Protein AF-A0A9C7QZA4-F1 (afdb_monomer_lite)

Structure (mmCIF, N/CA/C/O backbone):
data_AF-A0A9C7QZA4-F1
#
_entry.id   AF-A0A9C7QZA4-F1
#
loop_
_atom_site.group_PDB
_atom_site.id
_atom_site.type_symbol
_atom_site.label_atom_id
_atom_site.label_alt_id
_atom_site.label_comp_id
_atom_site.label_asym_id
_atom_site.label_entity_id
_atom_site.label_seq_id
_atom_site.pdbx_PDB_ins_code
_atom_site.Cartn_x
_atom_site.Cartn_y
_atom_site.Cartn_z
_atom_site.occupancy
_atom_site.B_iso_or_equiv
_atom_site.auth_seq_id
_atom_site.auth_comp_id
_atom_site.auth_asym_id
_atom_site.auth_atom_id
_atom_site.pdbx_PDB_model_num
ATOM 1 N N . MET A 1 1 ? 37.153 15.231 20.820 1.00 33.38 1 MET A N 1
ATOM 2 C CA . MET A 1 1 ? 36.272 15.903 19.849 1.00 33.38 1 MET A CA 1
ATOM 3 C C . MET A 1 1 ? 35.365 14.845 19.248 1.00 33.38 1 MET A C 1
ATOM 5 O O . MET A 1 1 ? 35.783 14.101 18.375 1.00 33.38 1 MET A O 1
ATOM 9 N N . ASP A 1 2 ? 34.205 14.710 19.884 1.00 34.62 2 ASP A N 1
ATOM 10 C CA . ASP A 1 2 ? 32.917 14.185 19.423 1.00 34.62 2 ASP A CA 1
ATOM 11 C C . ASP A 1 2 ? 32.893 13.042 18.403 1.00 34.62 2 ASP A C 1
ATOM 13 O O . ASP A 1 2 ? 32.631 13.223 17.217 1.00 34.62 2 ASP A O 1
ATOM 17 N N . THR A 1 3 ? 32.999 11.815 18.914 1.00 33.28 3 THR A N 1
ATOM 18 C CA . THR A 1 3 ? 32.282 10.675 18.335 1.00 33.28 3 THR A CA 1
ATOM 19 C C . THR A 1 3 ? 30.821 10.761 18.761 1.00 33.28 3 THR A C 1
ATOM 21 O O . THR A 1 3 ? 30.428 10.234 19.803 1.00 33.28 3 THR A O 1
ATOM 24 N N . THR A 1 4 ? 30.001 11.444 17.964 1.00 37.44 4 THR A N 1
ATOM 25 C CA . THR A 1 4 ? 28.542 11.354 18.060 1.00 37.44 4 THR A CA 1
ATOM 26 C C . THR A 1 4 ? 28.143 9.944 17.627 1.00 37.44 4 THR A C 1
ATOM 28 O O . THR A 1 4 ? 27.914 9.669 16.451 1.00 37.44 4 THR A O 1
ATOM 31 N N . ILE A 1 5 ? 28.118 9.011 18.581 1.00 37.56 5 ILE A N 1
ATOM 32 C CA . ILE A 1 5 ? 27.426 7.734 18.425 1.00 37.56 5 ILE A CA 1
ATOM 33 C C . ILE A 1 5 ? 25.949 8.106 18.338 1.00 37.56 5 ILE A C 1
ATOM 35 O O . ILE A 1 5 ? 25.272 8.276 19.347 1.00 37.56 5 ILE A O 1
ATOM 39 N N . ALA A 1 6 ? 25.475 8.342 17.116 1.00 35.81 6 ALA A N 1
ATOM 40 C CA . ALA A 1 6 ? 24.057 8.427 16.845 1.00 35.81 6 ALA A CA 1
ATOM 41 C C . ALA A 1 6 ? 23.474 7.073 17.248 1.00 35.81 6 ALA A C 1
ATOM 43 O O . ALA A 1 6 ? 23.704 6.071 16.569 1.00 35.81 6 ALA A O 1
ATOM 44 N N . SER A 1 7 ? 22.786 7.031 18.388 1.00 40.38 7 SER A N 1
ATOM 45 C CA . SER A 1 7 ? 21.975 5.888 18.782 1.00 40.38 7 SER A CA 1
ATOM 46 C C . SER A 1 7 ? 21.150 5.477 17.562 1.00 40.38 7 SER A C 1
ATOM 48 O O . SER A 1 7 ? 20.450 6.338 17.015 1.00 40.38 7 SER A O 1
ATOM 50 N N . PRO A 1 8 ? 21.247 4.229 17.068 1.00 45.94 8 PRO A N 1
ATOM 51 C CA . PRO A 1 8 ? 20.380 3.805 15.985 1.00 45.94 8 PRO A CA 1
ATOM 52 C C . PRO A 1 8 ? 18.950 4.015 16.477 1.00 45.94 8 PRO A C 1
ATOM 54 O O . PRO A 1 8 ? 18.583 3.520 17.543 1.00 45.94 8 PRO A O 1
ATOM 57 N N . LEU A 1 9 ? 18.167 4.821 15.755 1.00 53.75 9 LEU A N 1
ATOM 58 C CA . LEU A 1 9 ? 16.743 4.951 16.036 1.00 53.75 9 LEU A CA 1
ATOM 59 C C . LEU A 1 9 ? 16.175 3.528 16.076 1.00 53.75 9 LEU A C 1
ATOM 61 O O . LEU A 1 9 ? 16.232 2.816 15.076 1.00 53.75 9 LEU A O 1
ATOM 65 N N . LEU A 1 10 ? 15.673 3.108 17.240 1.00 69.38 10 LEU A N 1
ATOM 66 C CA . LEU A 1 10 ? 15.169 1.746 17.472 1.00 69.38 10 LEU A CA 1
ATOM 67 C C . LEU A 1 10 ? 14.029 1.381 16.504 1.00 69.38 10 LEU A C 1
ATOM 69 O O . LEU A 1 10 ? 13.786 0.210 16.228 1.00 69.38 10 LEU A O 1
ATOM 73 N N . ILE A 1 11 ? 13.354 2.398 15.959 1.00 78.50 11 ILE A N 1
ATOM 74 C CA . ILE A 1 11 ? 12.339 2.293 14.916 1.00 78.50 11 ILE A CA 1
ATOM 75 C C . ILE A 1 11 ? 12.706 3.297 13.821 1.00 78.50 11 ILE A C 1
ATOM 77 O O . ILE A 1 11 ? 12.580 4.509 14.014 1.00 78.50 11 ILE A O 1
ATOM 81 N N . ASP A 1 12 ? 13.144 2.803 12.667 1.00 82.06 12 ASP A N 1
ATOM 82 C CA . ASP A 1 12 ? 13.430 3.654 11.512 1.00 82.06 12 ASP A CA 1
ATOM 83 C C . ASP A 1 12 ? 12.141 3.834 10.701 1.00 82.06 12 ASP A C 1
ATOM 85 O O . ASP A 1 12 ? 11.639 2.929 10.032 1.00 82.06 12 ASP A O 1
ATOM 89 N N . GLN A 1 13 ? 11.559 5.026 10.807 1.00 83.88 13 GLN A N 1
ATOM 90 C CA . GLN A 1 13 ? 10.308 5.352 10.130 1.00 83.88 13 GLN A CA 1
ATOM 91 C C . GLN A 1 13 ? 10.562 5.748 8.666 1.00 83.88 13 GLN A C 1
ATOM 93 O O . GLN A 1 13 ? 9.775 5.430 7.772 1.00 83.88 13 GLN A O 1
ATOM 98 N N . ASN A 1 14 ? 11.711 6.355 8.373 1.00 84.12 14 ASN A N 1
ATOM 99 C CA . ASN A 1 14 ? 11.979 7.028 7.105 1.00 84.12 14 ASN A CA 1
ATOM 100 C C . ASN A 1 14 ? 12.925 6.239 6.187 1.00 84.12 14 ASN A C 1
ATOM 102 O O . ASN A 1 14 ? 13.617 6.839 5.361 1.00 84.12 14 ASN A O 1
ATOM 106 N N . LEU A 1 15 ? 12.911 4.896 6.266 1.00 87.88 15 LEU A N 1
ATOM 107 C CA . LEU A 1 15 ? 13.719 4.043 5.385 1.00 87.88 15 LEU A CA 1
ATOM 108 C C . LEU A 1 15 ? 13.587 4.473 3.913 1.00 87.88 15 LEU A C 1
ATOM 110 O O . LEU A 1 15 ? 12.464 4.536 3.390 1.00 87.88 15 LEU A O 1
ATOM 114 N N . PRO A 1 16 ? 14.705 4.669 3.199 1.00 88.69 16 PRO A N 1
ATOM 115 C CA . PRO A 1 16 ? 14.701 4.796 1.749 1.00 88.69 16 PRO A CA 1
ATOM 116 C C . PRO A 1 16 ? 13.908 3.664 1.082 1.00 88.69 16 PRO A C 1
ATOM 118 O O . PRO A 1 16 ? 13.908 2.527 1.561 1.00 88.69 16 PRO A O 1
ATOM 121 N N . LEU A 1 17 ? 13.213 3.973 -0.018 1.00 90.62 17 LEU A N 1
ATOM 122 C CA . LEU A 1 17 ? 12.283 3.036 -0.660 1.00 90.62 17 LEU A CA 1
ATOM 123 C C . LEU A 1 17 ? 12.955 1.711 -1.050 1.00 90.62 17 LEU A C 1
ATOM 125 O O . LEU A 1 17 ? 12.392 0.643 -0.848 1.00 90.62 17 LEU A O 1
ATOM 129 N N . ASP A 1 18 ? 14.173 1.763 -1.575 1.00 90.31 18 ASP A N 1
ATOM 130 C CA . ASP A 1 18 ? 14.943 0.576 -1.940 1.00 90.31 18 ASP A CA 1
ATOM 131 C C . ASP A 1 18 ? 15.261 -0.309 -0.727 1.00 90.31 18 ASP A C 1
ATOM 133 O O . ASP A 1 18 ? 15.139 -1.530 -0.821 1.00 90.31 18 ASP A O 1
ATOM 137 N N . LYS A 1 19 ? 15.617 0.284 0.420 1.00 91.94 19 LYS A N 1
ATOM 138 C CA . LYS A 1 19 ? 15.851 -0.459 1.666 1.00 91.94 19 LYS A CA 1
ATOM 139 C C . LYS A 1 19 ? 14.558 -1.056 2.211 1.00 91.94 19 LYS A C 1
ATOM 141 O O . LYS A 1 19 ? 14.555 -2.227 2.577 1.00 91.94 19 LYS A O 1
ATOM 146 N N . LEU A 1 20 ? 13.464 -0.292 2.186 1.00 93.06 20 LEU A N 1
ATOM 147 C CA . LEU A 1 20 ? 12.148 -0.774 2.604 1.00 93.06 20 LEU A CA 1
ATOM 148 C C . LEU A 1 20 ? 11.699 -1.983 1.767 1.00 93.06 20 LEU A C 1
ATOM 150 O O . LEU A 1 20 ? 11.227 -2.979 2.304 1.00 93.06 20 LEU A O 1
ATOM 154 N N . LEU A 1 21 ? 11.863 -1.922 0.444 1.00 93.50 21 LEU A N 1
ATOM 155 C CA . LEU A 1 21 ? 11.468 -3.020 -0.441 1.00 93.50 21 LEU A CA 1
ATOM 156 C C . LEU A 1 21 ? 12.364 -4.259 -0.286 1.00 93.50 21 LEU A C 1
ATOM 158 O O . LEU A 1 21 ? 11.920 -5.363 -0.586 1.00 93.50 21 LEU A O 1
ATOM 162 N N . ARG A 1 22 ? 13.606 -4.120 0.195 1.00 93.88 22 ARG A N 1
ATOM 163 C CA . ARG A 1 22 ? 14.470 -5.276 0.497 1.00 93.88 22 ARG A CA 1
ATOM 164 C C . ARG A 1 22 ? 14.010 -6.056 1.727 1.00 93.88 22 ARG A C 1
ATOM 166 O O . ARG A 1 22 ? 14.227 -7.262 1.756 1.00 93.88 22 ARG A O 1
ATOM 173 N N . SER A 1 23 ? 13.404 -5.390 2.712 1.00 88.81 23 SER A N 1
ATOM 174 C CA . SER A 1 23 ? 12.871 -6.029 3.925 1.00 88.81 23 SER A CA 1
ATOM 175 C C . SER A 1 23 ? 11.395 -6.432 3.814 1.00 88.81 23 SER A C 1
ATOM 177 O O . SER A 1 23 ? 10.864 -7.065 4.723 1.00 88.81 23 SER A O 1
ATOM 179 N N . ALA A 1 24 ? 10.726 -6.086 2.710 1.00 88.81 24 ALA A N 1
ATOM 180 C CA . ALA A 1 24 ? 9.328 -6.422 2.468 1.00 88.81 24 ALA A CA 1
ATOM 181 C C . ALA A 1 24 ? 9.116 -7.926 2.232 1.00 88.81 24 ALA A C 1
ATOM 183 O O . ALA A 1 24 ? 9.996 -8.633 1.734 1.00 88.81 24 ALA A O 1
ATOM 184 N N . SER A 1 25 ? 7.911 -8.420 2.532 1.00 86.44 25 SER A N 1
ATOM 185 C CA . SER A 1 25 ? 7.593 -9.828 2.303 1.00 86.44 25 SER A CA 1
ATOM 186 C C . SER A 1 25 ? 7.519 -10.163 0.808 1.00 86.44 25 SER A C 1
ATOM 188 O O . SER A 1 25 ? 7.168 -9.335 -0.037 1.00 86.44 25 SER A O 1
ATOM 190 N N . ALA A 1 26 ? 7.789 -11.428 0.485 1.00 85.38 26 ALA A N 1
ATOM 191 C CA . ALA A 1 26 ? 7.617 -11.996 -0.850 1.00 85.38 26 ALA A CA 1
ATOM 192 C C . ALA A 1 26 ? 6.242 -11.686 -1.469 1.00 85.38 26 ALA A C 1
ATOM 194 O O . ALA A 1 26 ? 6.152 -11.295 -2.634 1.00 85.38 26 ALA A O 1
ATOM 195 N N . ALA A 1 27 ? 5.175 -11.836 -0.677 1.00 80.88 27 ALA A N 1
ATOM 196 C CA . ALA A 1 27 ? 3.808 -11.564 -1.108 1.00 80.88 27 ALA A CA 1
ATOM 197 C C . ALA A 1 27 ? 3.612 -10.079 -1.437 1.00 80.88 27 ALA A C 1
ATOM 199 O O . ALA A 1 27 ? 3.021 -9.747 -2.466 1.00 80.88 27 ALA A O 1
ATOM 200 N N . ASP A 1 28 ? 4.166 -9.184 -0.613 1.00 83.94 28 ASP A N 1
ATOM 201 C CA . ASP A 1 28 ? 4.028 -7.751 -0.845 1.00 83.94 28 ASP A CA 1
ATOM 202 C C . ASP A 1 28 ? 4.743 -7.291 -2.109 1.00 83.94 28 ASP A C 1
ATOM 204 O O . ASP A 1 28 ? 4.178 -6.538 -2.910 1.00 83.94 28 ASP A O 1
ATOM 208 N N . LEU A 1 29 ? 5.949 -7.811 -2.330 1.00 87.75 29 LEU A N 1
ATOM 209 C CA . LEU A 1 29 ? 6.711 -7.555 -3.543 1.00 87.75 29 LEU A CA 1
ATOM 210 C C . LEU A 1 29 ? 6.036 -8.151 -4.780 1.00 87.75 29 LEU A C 1
ATOM 212 O O . LEU A 1 29 ? 6.027 -7.509 -5.829 1.00 87.75 29 LEU A O 1
ATOM 216 N N . ALA A 1 30 ? 5.442 -9.341 -4.673 1.00 83.62 30 ALA A N 1
ATOM 217 C CA . ALA A 1 30 ? 4.715 -9.965 -5.774 1.00 83.62 30 ALA A CA 1
ATOM 218 C C . ALA A 1 30 ? 3.492 -9.137 -6.195 1.00 83.62 30 ALA A C 1
ATOM 220 O O . ALA A 1 30 ? 3.304 -8.901 -7.389 1.00 83.62 30 ALA A O 1
ATOM 221 N N . ALA A 1 31 ? 2.711 -8.642 -5.231 1.00 82.50 31 ALA A N 1
ATOM 222 C CA . ALA A 1 31 ? 1.580 -7.757 -5.499 1.00 82.50 31 ALA A CA 1
ATOM 223 C C . ALA A 1 31 ? 2.030 -6.420 -6.112 1.00 82.50 31 ALA A C 1
ATOM 225 O O . ALA A 1 31 ? 1.422 -5.933 -7.065 1.00 82.50 31 ALA A O 1
ATOM 226 N N . LEU A 1 32 ? 3.130 -5.843 -5.619 1.00 84.62 32 LEU A N 1
ATOM 227 C CA . LEU A 1 32 ? 3.715 -4.632 -6.196 1.00 84.62 32 LEU A CA 1
ATOM 228 C C . LEU A 1 32 ? 4.191 -4.857 -7.642 1.00 84.62 32 LEU A C 1
ATOM 230 O O . LEU A 1 32 ? 3.940 -4.028 -8.517 1.00 84.62 32 LEU A O 1
ATOM 234 N N . ALA A 1 33 ? 4.818 -6.003 -7.916 1.00 86.50 33 ALA A N 1
ATOM 235 C CA . ALA A 1 33 ? 5.224 -6.401 -9.259 1.00 86.50 33 ALA A CA 1
ATOM 236 C C . ALA A 1 33 ? 4.021 -6.563 -10.204 1.00 86.50 33 ALA A C 1
ATOM 238 O O . ALA A 1 33 ? 4.103 -6.174 -11.370 1.00 86.50 33 ALA A O 1
ATOM 239 N N . ASP A 1 34 ? 2.893 -7.084 -9.718 1.00 83.12 34 ASP A N 1
ATOM 240 C CA . ASP A 1 34 ? 1.659 -7.186 -10.505 1.00 83.12 34 ASP A CA 1
ATOM 241 C C . ASP A 1 34 ? 1.053 -5.824 -10.832 1.00 83.12 34 ASP A C 1
ATOM 243 O O . ASP A 1 34 ? 0.609 -5.615 -11.962 1.00 83.12 34 ASP A O 1
ATOM 247 N N . ILE A 1 35 ? 1.099 -4.873 -9.897 1.00 84.00 35 ILE A N 1
ATOM 248 C CA . ILE A 1 35 ? 0.665 -3.492 -10.145 1.00 84.00 35 ILE A CA 1
ATOM 249 C C . ILE A 1 35 ? 1.509 -2.867 -11.266 1.00 84.00 35 ILE A C 1
ATOM 251 O O . ILE A 1 35 ? 0.959 -2.329 -12.234 1.00 84.00 35 ILE A O 1
ATOM 255 N N . ILE A 1 36 ? 2.837 -2.984 -11.167 1.00 85.00 36 ILE A N 1
ATOM 256 C CA . ILE A 1 36 ? 3.788 -2.432 -12.143 1.00 85.00 36 ILE A CA 1
ATOM 257 C C . ILE A 1 36 ? 3.595 -3.076 -13.522 1.00 85.00 36 ILE A C 1
ATOM 259 O O . ILE A 1 36 ? 3.475 -2.377 -14.527 1.00 85.00 36 ILE A O 1
ATOM 263 N N . THR A 1 37 ? 3.510 -4.406 -13.576 1.00 82.75 37 THR A N 1
ATOM 264 C CA . THR A 1 37 ? 3.476 -5.171 -14.835 1.00 82.75 37 THR A CA 1
ATOM 265 C C . THR A 1 37 ? 2.077 -5.372 -15.414 1.00 82.75 37 THR A C 1
ATOM 267 O O . THR A 1 37 ? 1.956 -6.041 -16.439 1.00 82.75 37 THR A O 1
ATOM 270 N N . ASP A 1 38 ? 1.031 -4.837 -14.777 1.00 78.94 38 ASP A N 1
ATOM 271 C CA . ASP A 1 38 ? -0.370 -5.143 -15.095 1.00 78.94 38 ASP A CA 1
ATOM 272 C C . ASP A 1 38 ? -0.607 -6.662 -15.168 1.00 78.94 38 ASP A C 1
ATOM 274 O O . ASP A 1 38 ? -1.031 -7.212 -16.187 1.00 78.94 38 ASP A O 1
ATOM 278 N N . THR A 1 39 ? -0.247 -7.373 -14.095 1.00 74.88 39 THR A N 1
ATOM 279 C CA . THR A 1 39 ? -0.334 -8.845 -13.989 1.00 74.88 39 THR A CA 1
ATOM 280 C C . THR A 1 39 ? 0.418 -9.591 -15.102 1.00 74.88 39 THR A C 1
ATOM 282 O O . THR A 1 39 ? 0.025 -10.667 -15.546 1.00 74.88 39 THR A O 1
ATOM 285 N N . GLY A 1 40 ? 1.511 -9.006 -15.595 1.00 67.00 40 GLY A N 1
ATOM 286 C CA . GLY A 1 40 ? 2.316 -9.559 -16.682 1.00 67.00 40 GLY A CA 1
ATOM 287 C C . GLY A 1 40 ? 1.835 -9.225 -18.098 1.00 67.00 40 GLY A C 1
ATOM 288 O O . GLY A 1 40 ? 2.554 -9.541 -19.051 1.00 67.00 40 GLY A O 1
ATOM 289 N N . ARG A 1 41 ? 0.706 -8.523 -18.274 1.00 68.94 41 ARG A N 1
ATOM 290 C CA . ARG A 1 41 ? 0.284 -8.013 -19.597 1.00 68.94 41 ARG A CA 1
ATOM 291 C C . ARG A 1 41 ? 1.258 -6.964 -20.128 1.00 68.94 41 ARG A C 1
ATOM 293 O O . ARG A 1 41 ? 1.583 -6.956 -21.312 1.00 68.94 41 ARG A O 1
ATOM 300 N N . GLY A 1 42 ? 1.889 -6.214 -19.233 1.00 66.06 42 GLY A N 1
ATOM 301 C CA . GLY A 1 42 ? 2.782 -5.112 -19.562 1.00 66.06 42 GLY A CA 1
ATOM 302 C C . GLY A 1 42 ? 2.020 -3.803 -19.716 1.00 66.06 42 GLY A C 1
ATOM 303 O O . GLY A 1 42 ? 0.794 -3.751 -19.645 1.00 66.06 42 GLY A O 1
ATOM 304 N N . ARG A 1 43 ? 2.774 -2.722 -19.888 1.00 76.62 43 ARG A N 1
ATOM 305 C CA . ARG A 1 43 ? 2.249 -1.366 -20.048 1.00 76.62 43 ARG A CA 1
ATOM 306 C C . ARG A 1 43 ? 3.077 -0.662 -21.108 1.00 76.62 43 ARG A C 1
ATOM 308 O O . ARG A 1 43 ? 4.268 -0.926 -21.203 1.00 76.62 43 ARG A O 1
ATOM 315 N N . VAL A 1 44 ? 2.466 0.266 -21.843 1.00 72.81 44 VAL A N 1
ATOM 316 C CA . VAL A 1 44 ? 3.154 1.044 -22.892 1.00 72.81 44 VAL A CA 1
ATOM 317 C C . VAL A 1 44 ? 4.404 1.752 -22.352 1.00 72.81 44 VAL A C 1
ATOM 319 O O . VAL A 1 44 ? 5.401 1.860 -23.051 1.00 72.81 44 VAL A O 1
ATOM 322 N N . SER A 1 45 ? 4.378 2.193 -21.093 1.00 74.25 45 SER A N 1
ATOM 323 C CA . SER A 1 45 ? 5.501 2.878 -20.444 1.00 74.25 45 SER A CA 1
ATOM 324 C C . SER A 1 45 ? 6.501 1.954 -19.737 1.00 74.25 45 SER A C 1
ATOM 326 O O . SER A 1 45 ? 7.442 2.461 -19.137 1.00 74.25 45 SER A O 1
ATOM 328 N N . LEU A 1 46 ? 6.306 0.628 -19.757 1.00 82.69 46 LEU A N 1
ATOM 329 C CA . LEU A 1 46 ? 7.204 -0.335 -19.113 1.00 82.69 46 LEU A CA 1
ATOM 330 C C . LEU A 1 46 ? 8.092 -1.002 -20.165 1.00 82.69 46 LEU A C 1
ATOM 332 O O . LEU A 1 46 ? 7.590 -1.697 -21.047 1.00 82.69 46 LEU A O 1
ATOM 336 N N . ALA A 1 47 ? 9.410 -0.848 -20.037 1.00 86.25 47 ALA A N 1
ATOM 337 C CA . ALA A 1 47 ? 10.356 -1.475 -20.953 1.00 86.25 47 ALA A CA 1
ATOM 338 C C . ALA A 1 47 ? 10.278 -3.013 -20.890 1.00 86.25 47 ALA A C 1
ATOM 340 O O . ALA A 1 47 ? 10.250 -3.609 -19.807 1.00 86.25 47 ALA A O 1
ATOM 341 N N . ASP A 1 48 ? 10.325 -3.674 -22.051 1.00 86.50 48 ASP A N 1
ATOM 342 C CA . ASP A 1 48 ? 10.225 -5.137 -22.146 1.00 86.50 48 ASP A CA 1
ATOM 343 C C . ASP A 1 48 ? 11.331 -5.869 -21.375 1.00 86.50 48 ASP A C 1
ATOM 345 O O . ASP A 1 48 ? 11.086 -6.918 -20.773 1.00 86.50 48 ASP A O 1
ATOM 349 N N . ALA A 1 49 ? 12.546 -5.315 -21.352 1.00 88.31 49 ALA A N 1
ATOM 350 C CA . ALA A 1 49 ? 13.656 -5.866 -20.578 1.00 88.31 49 ALA A CA 1
ATOM 351 C C . ALA A 1 49 ? 13.358 -5.838 -19.068 1.00 88.31 49 ALA A C 1
ATOM 353 O O . ALA A 1 49 ? 13.478 -6.868 -18.399 1.00 88.31 49 ALA A O 1
ATOM 354 N N . THR A 1 50 ? 12.885 -4.702 -18.542 1.00 89.56 50 THR A N 1
ATOM 355 C CA . THR A 1 50 ? 12.501 -4.572 -17.129 1.00 89.56 50 THR A CA 1
ATOM 356 C C . THR A 1 50 ? 11.345 -5.508 -16.786 1.00 89.56 50 THR A C 1
ATOM 358 O O . THR A 1 50 ? 11.407 -6.229 -15.789 1.00 89.56 50 THR A O 1
ATOM 361 N N . LYS A 1 51 ? 10.322 -5.583 -17.648 1.00 90.69 51 LYS A N 1
ATOM 362 C CA . LYS A 1 51 ? 9.201 -6.520 -17.495 1.00 90.69 51 LYS A CA 1
ATOM 363 C C . LYS A 1 51 ? 9.692 -7.964 -17.363 1.00 90.69 51 LYS A C 1
ATOM 365 O O . LYS A 1 51 ? 9.285 -8.661 -16.433 1.00 90.69 51 LYS A O 1
ATOM 370 N N . LYS A 1 52 ? 10.577 -8.417 -18.261 1.00 90.81 52 LYS A N 1
ATOM 371 C CA . LYS A 1 52 ? 11.140 -9.779 -18.229 1.00 90.81 52 LYS A CA 1
ATOM 372 C C . LYS A 1 52 ? 11.875 -10.055 -16.916 1.00 90.81 52 LYS A C 1
ATOM 374 O O . LYS A 1 52 ? 11.625 -11.091 -16.303 1.00 90.81 52 LYS A O 1
ATOM 379 N N . ILE A 1 53 ? 12.705 -9.116 -16.457 1.00 93.81 53 ILE A N 1
ATOM 380 C CA . ILE A 1 53 ? 13.444 -9.237 -15.191 1.00 93.81 53 ILE A CA 1
ATOM 381 C C . ILE A 1 53 ? 12.477 -9.340 -14.003 1.00 93.81 53 ILE A C 1
ATOM 383 O O . ILE A 1 53 ? 12.620 -10.244 -13.178 1.00 93.81 53 ILE A O 1
ATOM 387 N N . ILE A 1 54 ? 11.465 -8.468 -13.932 1.00 92.06 54 ILE A N 1
ATOM 388 C CA . ILE A 1 54 ? 10.467 -8.482 -12.852 1.00 92.06 54 ILE A CA 1
ATOM 389 C C . ILE A 1 54 ? 9.722 -9.820 -12.827 1.00 92.06 54 ILE A C 1
ATOM 391 O O . ILE A 1 54 ? 9.619 -10.448 -11.774 1.00 92.06 54 ILE A O 1
ATOM 395 N N . LEU A 1 55 ? 9.245 -10.302 -13.978 1.00 90.81 55 LEU A N 1
ATOM 396 C CA . LEU A 1 55 ? 8.509 -11.566 -14.057 1.00 90.81 55 LEU A CA 1
ATOM 397 C C . LEU A 1 55 ? 9.385 -12.776 -13.709 1.00 90.81 55 LEU A C 1
ATOM 399 O O . LEU A 1 55 ? 8.926 -13.680 -13.009 1.00 90.81 55 LEU A O 1
ATOM 403 N N . GLN A 1 56 ? 10.646 -12.787 -14.145 1.00 93.62 56 GLN A N 1
ATOM 404 C CA . GLN A 1 56 ? 11.601 -13.836 -13.789 1.00 93.62 56 GLN A CA 1
ATOM 405 C C . GLN A 1 56 ? 11.845 -13.867 -12.275 1.00 93.62 56 GLN A C 1
ATOM 407 O O . GLN A 1 56 ? 11.727 -14.922 -11.649 1.00 93.62 56 GLN A O 1
ATOM 412 N N . LYS A 1 57 ? 12.130 -12.709 -11.669 1.00 92.75 57 LYS A N 1
ATOM 413 C CA . LYS A 1 57 ? 12.413 -12.597 -10.232 1.00 92.75 57 LYS A CA 1
ATOM 414 C C . LYS A 1 57 ? 11.184 -12.856 -9.366 1.00 92.75 57 LYS A C 1
ATOM 416 O O . LYS A 1 57 ? 11.329 -13.416 -8.282 1.00 92.75 57 LYS A O 1
ATOM 421 N N . LYS A 1 58 ? 9.982 -12.542 -9.861 1.00 90.00 58 LYS A N 1
ATOM 422 C CA . LYS A 1 58 ? 8.714 -12.927 -9.229 1.00 90.00 58 LYS A CA 1
ATOM 423 C C . LYS A 1 58 ? 8.567 -14.448 -9.150 1.00 90.00 58 LYS A C 1
ATOM 425 O O . LYS A 1 58 ? 8.265 -14.963 -8.081 1.00 90.00 58 LYS A O 1
ATOM 430 N N . ARG A 1 59 ? 8.837 -15.175 -10.245 1.00 89.50 59 ARG A N 1
ATOM 431 C CA . ARG A 1 59 ? 8.790 -16.655 -10.266 1.00 89.50 59 ARG A CA 1
ATOM 432 C C . ARG A 1 59 ? 9.823 -17.289 -9.332 1.00 89.50 59 ARG A C 1
ATOM 434 O O . ARG A 1 59 ? 9.539 -18.308 -8.721 1.00 89.50 59 ARG A O 1
ATOM 441 N N . GLN A 1 60 ? 10.997 -16.671 -9.210 1.00 91.50 60 GLN A N 1
ATOM 442 C CA . GLN A 1 60 ? 12.072 -17.101 -8.306 1.00 91.50 60 GLN A CA 1
ATOM 443 C C . GLN A 1 60 ? 11.847 -16.686 -6.844 1.00 91.50 60 GLN A C 1
ATOM 445 O O . GLN A 1 60 ? 12.680 -16.981 -5.994 1.00 91.50 60 GLN A O 1
ATOM 450 N N . ASN A 1 61 ? 10.759 -15.967 -6.552 1.00 89.06 61 ASN A N 1
ATOM 451 C CA . ASN A 1 61 ? 10.476 -15.382 -5.246 1.00 89.06 61 ASN A CA 1
ATOM 452 C C . ASN A 1 61 ? 11.625 -14.515 -4.683 1.00 89.06 61 ASN A C 1
ATOM 454 O O . ASN A 1 61 ? 11.847 -14.431 -3.479 1.00 89.06 61 ASN A O 1
ATOM 458 N N . SER A 1 62 ? 12.376 -13.865 -5.577 1.00 93.12 62 SER A N 1
ATOM 459 C CA . SER A 1 62 ? 13.605 -13.134 -5.255 1.00 93.12 62 SER A CA 1
ATOM 460 C C . SER A 1 62 ? 13.521 -11.656 -5.652 1.00 93.12 62 SER A C 1
ATOM 462 O O . SER A 1 62 ? 14.515 -11.048 -6.057 1.00 93.12 62 SER A O 1
ATOM 464 N N . LEU A 1 63 ? 12.322 -11.068 -5.596 1.00 92.31 63 LEU A N 1
ATOM 465 C CA . LEU A 1 63 ? 12.074 -9.674 -5.990 1.00 92.31 63 LEU A CA 1
ATOM 466 C C . LEU A 1 63 ? 12.843 -8.660 -5.129 1.00 92.31 63 LEU A C 1
ATOM 468 O O . LEU A 1 63 ? 13.208 -7.598 -5.625 1.00 92.31 63 LEU A O 1
ATOM 472 N N . TYR A 1 64 ? 13.178 -9.013 -3.886 1.00 92.56 64 TYR A N 1
ATOM 473 C CA . TYR A 1 64 ? 13.986 -8.183 -2.985 1.00 92.56 64 TYR A CA 1
ATOM 474 C C . TYR A 1 64 ? 15.371 -7.854 -3.573 1.00 92.56 64 TYR A C 1
ATOM 476 O O . TYR A 1 64 ? 15.936 -6.796 -3.299 1.00 92.56 64 TYR A O 1
ATOM 484 N N . THR A 1 65 ? 15.909 -8.726 -4.439 1.00 94.75 65 THR A N 1
ATOM 485 C CA . THR A 1 65 ? 17.202 -8.508 -5.114 1.00 94.75 65 THR A CA 1
ATOM 486 C C . THR A 1 65 ? 17.149 -7.355 -6.116 1.00 94.75 65 THR A C 1
ATOM 488 O O . THR A 1 65 ? 18.162 -6.699 -6.349 1.00 94.75 65 THR A O 1
ATOM 491 N N . ILE A 1 66 ? 15.961 -7.071 -6.662 1.00 93.69 66 ILE A N 1
ATOM 492 C CA . ILE A 1 66 ? 15.714 -6.019 -7.654 1.00 93.69 66 ILE A CA 1
ATOM 493 C C . ILE A 1 66 ? 14.901 -4.849 -7.082 1.00 93.69 66 ILE A C 1
ATOM 495 O O . ILE A 1 66 ? 14.303 -4.087 -7.837 1.00 93.69 66 ILE A O 1
ATOM 499 N N . ALA A 1 67 ? 14.899 -4.662 -5.759 1.00 93.94 67 ALA A N 1
ATOM 500 C CA . ALA A 1 67 ? 14.242 -3.531 -5.102 1.00 93.94 67 ALA A CA 1
ATOM 501 C C . ALA A 1 67 ? 14.572 -2.152 -5.726 1.00 93.94 67 ALA A C 1
ATOM 503 O O . ALA A 1 67 ? 13.641 -1.364 -5.914 1.00 93.94 67 ALA A O 1
ATOM 504 N N . PRO A 1 68 ? 15.825 -1.849 -6.138 1.00 91.62 68 PRO A N 1
ATOM 505 C CA . PRO A 1 68 ? 16.125 -0.601 -6.844 1.00 91.62 68 PRO A CA 1
ATOM 506 C C . PRO A 1 68 ? 15.401 -0.466 -8.190 1.00 91.62 68 PRO A C 1
ATOM 508 O O . PRO A 1 68 ? 14.984 0.633 -8.541 1.00 91.62 68 PRO A O 1
ATOM 511 N N . VAL A 1 69 ? 15.212 -1.573 -8.919 1.00 92.19 69 VAL A N 1
ATOM 512 C CA . VAL A 1 69 ? 14.477 -1.592 -10.195 1.00 92.19 69 VAL A CA 1
ATOM 513 C C . VAL A 1 69 ? 13.001 -1.299 -9.945 1.00 92.19 69 VAL A C 1
ATOM 515 O O . VAL A 1 69 ? 12.440 -0.421 -10.587 1.00 92.19 69 VAL A O 1
ATOM 518 N N . LEU A 1 70 ? 12.383 -1.965 -8.963 1.00 92.00 70 LEU A N 1
ATOM 519 C CA . LEU A 1 70 ? 10.982 -1.716 -8.600 1.00 92.00 70 LEU A CA 1
ATOM 520 C C . LEU A 1 70 ? 10.764 -0.257 -8.168 1.00 92.00 70 LEU A C 1
ATOM 522 O O . LEU A 1 70 ? 9.826 0.388 -8.627 1.00 92.00 70 LEU A O 1
ATOM 526 N N . SER A 1 71 ? 11.658 0.274 -7.331 1.00 91.56 71 SER A N 1
ATOM 527 C CA . SER A 1 71 ? 11.647 1.673 -6.887 1.00 91.56 71 SER A CA 1
ATOM 528 C C . SER A 1 71 ? 11.751 2.658 -8.060 1.00 91.56 71 SER A C 1
ATOM 530 O O . SER A 1 71 ? 10.961 3.602 -8.151 1.00 91.56 71 SER A O 1
ATOM 532 N N . ALA A 1 72 ? 12.683 2.414 -8.987 1.00 89.06 72 ALA A N 1
ATOM 533 C CA . ALA A 1 72 ? 12.876 3.248 -10.169 1.00 89.06 72 ALA A CA 1
ATOM 534 C C . ALA A 1 72 ? 11.640 3.252 -11.076 1.00 89.06 72 ALA A C 1
ATOM 536 O O . ALA A 1 72 ? 11.204 4.324 -11.488 1.00 89.06 72 ALA A O 1
ATOM 537 N N . GLU A 1 73 ? 11.038 2.086 -11.324 1.00 90.25 73 GLU A N 1
ATOM 538 C CA . GLU A 1 73 ? 9.823 1.976 -12.135 1.00 90.25 73 GLU A CA 1
ATOM 539 C C . GLU A 1 73 ? 8.654 2.740 -11.499 1.00 90.25 73 GLU A C 1
ATOM 541 O O . GLU A 1 73 ? 8.015 3.545 -12.172 1.00 90.25 73 GLU A O 1
ATOM 546 N N . ILE A 1 74 ? 8.416 2.593 -10.187 1.00 89.38 74 ILE A N 1
ATOM 547 C CA . ILE A 1 74 ? 7.366 3.348 -9.470 1.00 89.38 74 ILE A CA 1
ATOM 548 C C . ILE A 1 74 ? 7.558 4.860 -9.650 1.00 89.38 74 ILE A C 1
ATOM 550 O O . ILE A 1 74 ? 6.595 5.581 -9.926 1.00 89.38 74 ILE A O 1
ATOM 554 N N . CYS A 1 75 ? 8.799 5.338 -9.533 1.00 88.25 75 CYS A N 1
ATOM 555 C CA . CYS A 1 75 ? 9.122 6.748 -9.737 1.00 88.25 75 CYS A CA 1
ATOM 556 C C . CYS A 1 75 ? 8.948 7.179 -11.202 1.00 88.25 75 CYS A C 1
ATOM 558 O O . CYS A 1 75 ? 8.454 8.277 -11.456 1.00 88.25 75 CYS A O 1
ATOM 560 N N . ALA A 1 76 ? 9.301 6.319 -12.160 1.00 86.31 76 ALA A N 1
ATOM 561 C CA . ALA A 1 76 ? 9.157 6.578 -13.590 1.00 86.31 76 ALA A CA 1
ATOM 562 C C . ALA A 1 76 ? 7.684 6.715 -14.007 1.00 86.31 76 ALA A C 1
ATOM 564 O O . ALA A 1 76 ? 7.349 7.617 -14.777 1.00 86.31 76 ALA A O 1
ATOM 565 N N . PHE A 1 77 ? 6.776 5.913 -13.436 1.00 85.06 77 PHE A N 1
ATOM 566 C CA . PHE A 1 77 ? 5.333 6.105 -13.640 1.00 85.06 77 PHE A CA 1
ATOM 567 C C . PHE A 1 77 ? 4.837 7.451 -13.091 1.00 85.06 77 PHE A C 1
ATOM 569 O O . PHE A 1 77 ? 3.880 8.007 -13.621 1.00 85.06 77 PHE A O 1
ATOM 576 N N . GLY A 1 78 ? 5.500 8.016 -12.079 1.00 79.19 78 GLY A N 1
ATOM 577 C CA . GLY A 1 78 ? 5.263 9.378 -11.585 1.00 79.19 78 GLY A CA 1
ATOM 578 C C . GLY A 1 78 ? 5.933 10.481 -12.416 1.00 79.19 78 GLY A C 1
ATOM 579 O O . GLY A 1 78 ? 6.007 11.620 -11.956 1.00 79.19 78 GLY A O 1
ATOM 580 N N . GLY A 1 79 ? 6.438 10.155 -13.612 1.00 70.12 79 GLY A N 1
ATOM 581 C CA . GLY A 1 79 ? 7.385 10.944 -14.402 1.00 70.12 79 GLY A CA 1
ATOM 582 C C . GLY A 1 79 ? 7.075 12.434 -14.534 1.00 70.12 79 GLY A C 1
ATOM 583 O O . GLY A 1 79 ? 7.966 13.241 -14.314 1.00 70.12 79 GLY A O 1
ATOM 584 N N . ASN A 1 80 ? 5.832 12.846 -14.795 1.00 67.25 80 ASN A N 1
ATOM 585 C CA . ASN A 1 80 ? 5.508 14.279 -14.919 1.00 67.25 80 ASN A CA 1
ATOM 586 C C . ASN A 1 80 ? 5.757 15.062 -13.618 1.00 67.25 80 ASN A C 1
ATOM 588 O O . ASN A 1 80 ? 6.197 16.210 -13.644 1.00 67.25 80 ASN A O 1
ATOM 592 N N . THR A 1 81 ? 5.519 14.423 -12.477 1.00 64.69 81 THR A N 1
ATOM 593 C CA . THR A 1 81 ? 5.708 15.011 -11.149 1.00 64.69 81 THR A CA 1
ATOM 594 C C . THR A 1 81 ? 7.177 14.920 -10.725 1.00 64.69 81 THR A C 1
ATOM 596 O O . THR A 1 81 ? 7.732 15.872 -10.176 1.00 64.69 81 THR A O 1
ATOM 599 N N . VAL A 1 82 ? 7.844 13.803 -11.039 1.00 63.50 82 VAL A N 1
ATOM 600 C CA . VAL A 1 82 ? 9.244 13.546 -10.661 1.00 63.50 82 VAL A CA 1
ATOM 601 C C . VAL A 1 82 ? 10.238 14.324 -11.526 1.00 63.50 82 VAL A C 1
ATOM 603 O O . VAL A 1 82 ? 11.207 14.848 -10.984 1.00 63.50 82 VAL A O 1
ATOM 606 N N . MET A 1 83 ? 10.007 14.471 -12.836 1.00 60.34 83 MET A N 1
ATOM 607 C CA . MET A 1 83 ? 10.917 15.166 -13.765 1.00 60.34 83 MET A CA 1
ATOM 608 C C . MET A 1 83 ? 11.140 16.637 -13.390 1.00 60.34 83 MET A C 1
ATOM 610 O O . MET A 1 83 ? 12.249 17.151 -13.549 1.00 60.34 83 MET A O 1
ATOM 614 N N . ASN A 1 84 ? 10.126 17.295 -12.820 1.00 59.16 84 ASN A N 1
ATOM 615 C CA . ASN A 1 84 ? 10.241 18.668 -12.320 1.00 59.16 84 ASN A CA 1
ATOM 616 C C . ASN A 1 84 ? 11.164 18.770 -11.092 1.00 59.16 84 ASN A C 1
ATOM 618 O O . ASN A 1 84 ? 11.870 19.763 -10.937 1.00 59.16 84 ASN A O 1
ATOM 622 N N . VAL A 1 85 ? 11.207 17.735 -10.247 1.00 56.97 85 VAL A N 1
ATOM 623 C CA . VAL A 1 85 ? 12.016 17.711 -9.014 1.00 56.97 85 VAL A CA 1
ATOM 624 C C . VAL A 1 85 ? 13.409 17.123 -9.245 1.00 56.97 85 VAL A C 1
ATOM 626 O O . VAL A 1 85 ? 14.375 17.541 -8.604 1.00 56.97 85 VAL A O 1
ATOM 629 N N . PHE A 1 86 ? 13.557 16.210 -10.208 1.00 49.62 86 PHE A N 1
ATOM 630 C CA . PHE A 1 86 ? 14.837 15.588 -10.556 1.00 49.62 86 PHE A CA 1
ATOM 631 C C . PHE A 1 86 ? 15.854 16.591 -11.123 1.00 49.62 86 PHE A C 1
ATOM 633 O O . PHE A 1 86 ? 17.056 16.373 -11.004 1.00 49.62 86 PHE A O 1
ATOM 640 N N . ARG A 1 87 ? 15.387 17.730 -11.658 1.00 54.69 87 ARG A N 1
ATOM 641 C CA . ARG A 1 87 ? 16.242 18.876 -12.020 1.00 54.69 87 ARG A CA 1
ATOM 642 C C . ARG A 1 87 ? 16.845 19.600 -10.807 1.00 54.69 87 ARG A C 1
ATOM 644 O O . ARG A 1 87 ? 17.748 20.405 -10.994 1.00 54.69 87 ARG A O 1
ATOM 651 N N . GLN A 1 88 ? 16.373 19.325 -9.587 1.00 55.19 88 GLN A N 1
ATOM 652 C CA . GLN A 1 88 ? 16.812 20.002 -8.363 1.00 55.19 88 GLN A CA 1
ATOM 653 C C . GLN A 1 88 ? 17.401 19.052 -7.298 1.00 55.19 88 GLN A C 1
ATOM 655 O O . GLN A 1 88 ? 18.404 19.432 -6.699 1.00 55.19 88 GLN A O 1
ATOM 660 N N . LYS A 1 89 ? 16.865 17.833 -7.054 1.00 52.94 89 LYS A N 1
ATOM 661 C CA . LYS A 1 89 ? 17.424 16.840 -6.085 1.00 52.94 89 LYS A CA 1
ATOM 662 C C . LYS A 1 89 ? 17.017 15.375 -6.389 1.00 52.94 89 LYS A C 1
ATOM 664 O O . LYS A 1 89 ? 15.836 15.076 -6.526 1.00 52.94 89 LYS A O 1
ATOM 669 N N . LYS A 1 90 ? 17.977 14.429 -6.381 1.00 48.34 90 LYS A N 1
ATOM 670 C CA . LYS A 1 90 ? 17.791 12.979 -6.682 1.00 48.34 90 LYS A CA 1
ATOM 671 C C . LYS A 1 90 ? 17.180 12.140 -5.536 1.00 48.34 90 LYS A C 1
ATOM 673 O O . LYS A 1 90 ? 16.544 11.126 -5.798 1.00 48.34 90 LYS A O 1
ATOM 678 N N . SER A 1 91 ? 17.336 12.565 -4.277 1.00 53.50 91 SER A N 1
ATOM 679 C CA . SER A 1 91 ? 16.946 11.793 -3.070 1.00 53.50 91 SER A CA 1
ATOM 680 C C . SER A 1 91 ? 15.445 11.852 -2.710 1.00 53.50 91 SER A C 1
ATOM 682 O O . SER A 1 91 ? 14.996 11.193 -1.780 1.00 53.50 91 SER A O 1
ATOM 684 N N . LEU A 1 92 ? 14.643 12.643 -3.436 1.00 62.28 92 LEU A N 1
ATOM 685 C CA . LEU A 1 92 ? 13.236 12.936 -3.104 1.00 62.28 92 LEU A CA 1
ATOM 686 C C . LEU A 1 92 ? 12.230 12.344 -4.108 1.00 62.28 92 LEU A C 1
ATOM 688 O O . LEU A 1 92 ? 11.051 12.676 -4.072 1.00 62.28 92 LEU A O 1
ATOM 692 N N . ALA A 1 93 ? 12.670 11.478 -5.027 1.00 81.00 93 ALA A N 1
ATOM 693 C CA . ALA A 1 93 ? 11.828 11.043 -6.144 1.00 81.00 93 ALA A CA 1
ATOM 694 C C . ALA A 1 93 ? 10.523 10.372 -5.681 1.00 81.00 93 ALA A C 1
ATOM 696 O O . ALA A 1 93 ? 9.447 10.734 -6.149 1.00 81.00 93 ALA A O 1
ATOM 697 N N . TYR A 1 94 ? 10.595 9.451 -4.716 1.00 89.81 94 TYR A N 1
ATOM 698 C CA . TYR A 1 94 ? 9.401 8.758 -4.237 1.00 89.81 94 TYR A CA 1
ATOM 699 C C . TYR A 1 94 ? 8.481 9.648 -3.389 1.00 89.81 94 TYR A C 1
ATOM 701 O O . TYR A 1 94 ? 7.266 9.584 -3.556 1.00 89.81 94 TYR A O 1
ATOM 709 N N . SER A 1 95 ? 9.021 10.518 -2.527 1.00 89.25 95 SER A N 1
ATOM 710 C CA . SER A 1 95 ? 8.187 11.412 -1.710 1.00 89.25 95 SER A CA 1
ATOM 711 C C . SER A 1 95 ? 7.377 12.387 -2.562 1.00 89.25 95 SER A C 1
ATOM 713 O O . SER A 1 95 ? 6.240 12.703 -2.223 1.00 89.25 95 SER A O 1
ATOM 715 N N . VAL A 1 96 ? 7.912 12.788 -3.716 1.00 88.31 96 VAL A N 1
ATOM 716 C CA . VAL A 1 96 ? 7.195 13.583 -4.719 1.00 88.31 96 VAL A CA 1
ATOM 717 C C . VAL A 1 96 ? 6.035 12.803 -5.337 1.00 88.31 96 VAL A C 1
ATOM 719 O O . VAL A 1 96 ? 4.934 13.346 -5.440 1.00 88.31 96 VAL A O 1
ATOM 722 N N . VAL A 1 97 ? 6.248 11.532 -5.704 1.00 90.50 97 VAL A N 1
ATOM 723 C CA . VAL A 1 97 ? 5.164 10.663 -6.197 1.00 90.50 97 VAL A CA 1
ATOM 724 C C . VAL A 1 97 ? 4.095 10.490 -5.123 1.00 90.50 97 VAL A C 1
ATOM 726 O O . VAL A 1 97 ? 2.919 10.704 -5.403 1.00 90.50 97 VAL A O 1
ATOM 729 N N . ALA A 1 98 ? 4.488 10.166 -3.890 1.00 91.44 98 ALA A N 1
ATOM 730 C CA . ALA A 1 98 ? 3.557 9.990 -2.780 1.00 91.44 98 ALA A CA 1
ATOM 731 C C . ALA A 1 98 ? 2.746 11.267 -2.503 1.00 91.44 98 ALA A C 1
ATOM 733 O O . ALA A 1 98 ? 1.529 11.197 -2.352 1.00 91.44 98 ALA A O 1
ATOM 734 N N . LEU A 1 99 ? 3.381 12.443 -2.516 1.00 90.25 99 LEU A N 1
ATOM 735 C CA . LEU A 1 99 ? 2.696 13.721 -2.323 1.00 90.25 99 LEU A CA 1
ATOM 736 C C . LEU A 1 99 ? 1.685 14.019 -3.441 1.00 90.25 99 LEU A C 1
ATOM 738 O O . LEU A 1 99 ? 0.599 14.528 -3.163 1.00 90.25 99 LEU A O 1
ATOM 742 N N . ASP A 1 100 ? 2.018 13.714 -4.696 1.00 87.19 100 ASP A N 1
ATOM 743 C CA . ASP A 1 100 ? 1.086 13.868 -5.821 1.00 87.19 100 ASP A CA 1
ATOM 744 C C . ASP A 1 100 ? -0.115 12.927 -5.684 1.00 87.19 100 ASP A C 1
ATOM 746 O O . ASP A 1 100 ? -1.262 13.357 -5.810 1.00 87.19 100 ASP A O 1
ATOM 750 N N . VAL A 1 101 ? 0.130 11.667 -5.313 1.00 88.00 101 VAL A N 1
ATOM 751 C CA . VAL A 1 101 ? -0.937 10.707 -5.001 1.00 88.00 101 VAL A CA 1
ATOM 752 C C . VAL A 1 101 ? -1.817 11.210 -3.853 1.00 88.00 101 VAL A C 1
ATOM 754 O O . VAL A 1 101 ? -3.041 11.189 -3.974 1.00 88.00 101 VAL A O 1
ATOM 757 N N . ALA A 1 102 ? -1.228 11.730 -2.775 1.00 89.06 102 ALA A N 1
ATOM 758 C CA . ALA A 1 102 ? -1.973 12.281 -1.647 1.00 89.06 102 ALA A CA 1
ATOM 759 C C . ALA A 1 102 ? -2.877 13.453 -2.063 1.00 89.06 102 ALA A C 1
ATOM 761 O O . ALA A 1 102 ? -4.068 13.463 -1.741 1.00 89.06 102 ALA A O 1
ATOM 762 N N . LYS A 1 103 ? -2.344 14.406 -2.841 1.00 87.62 103 LYS A N 1
ATOM 763 C CA . LYS A 1 103 ? -3.114 15.542 -3.375 1.00 87.62 103 LYS A CA 1
ATOM 764 C C . LYS A 1 103 ? -4.260 15.079 -4.268 1.00 87.62 103 LYS A C 1
ATOM 766 O O . LYS A 1 103 ? -5.374 15.577 -4.131 1.00 87.62 103 LYS A O 1
ATOM 771 N N . ARG A 1 104 ? -4.010 14.102 -5.144 1.00 82.69 104 ARG A N 1
ATOM 772 C CA . ARG A 1 104 ? -5.029 13.525 -6.035 1.00 82.69 104 ARG A CA 1
ATOM 773 C C . ARG A 1 104 ? -6.156 12.839 -5.274 1.00 82.69 104 ARG A C 1
ATOM 775 O O . ARG A 1 104 ? -7.313 12.988 -5.650 1.00 82.69 104 ARG A O 1
ATOM 782 N N . LEU A 1 105 ? -5.827 12.143 -4.191 1.00 81.06 105 LEU A N 1
ATOM 783 C CA . LEU A 1 105 ? -6.814 11.527 -3.305 1.00 81.06 105 LEU A CA 1
ATOM 784 C C . LEU A 1 105 ? -7.550 12.553 -2.429 1.00 81.06 105 LEU A C 1
ATOM 786 O O . LEU A 1 105 ? -8.514 12.192 -1.757 1.00 81.06 105 LEU A O 1
ATOM 790 N N . GLY A 1 106 ? -7.123 13.821 -2.411 1.00 85.00 106 GLY A N 1
ATOM 791 C CA . GLY A 1 106 ? -7.666 14.848 -1.523 1.00 85.00 106 GLY A CA 1
ATOM 792 C C . GLY A 1 106 ? -7.320 14.598 -0.052 1.00 85.00 106 GLY A C 1
ATOM 793 O O . GLY A 1 106 ? -8.143 14.874 0.829 1.00 85.00 106 GLY A O 1
ATOM 794 N N . ALA A 1 107 ? -6.152 14.006 0.212 1.00 86.88 107 ALA A N 1
ATOM 795 C CA . ALA A 1 107 ? -5.594 13.856 1.550 1.00 86.88 107 ALA A CA 1
ATOM 796 C C . ALA A 1 107 ? -4.980 15.187 2.020 1.00 86.88 107 ALA A C 1
ATOM 798 O O . ALA A 1 107 ? -4.397 15.936 1.230 1.00 86.88 107 ALA A O 1
ATOM 799 N N . LYS A 1 108 ? -5.126 15.498 3.311 1.00 87.31 108 LYS A N 1
ATOM 800 C CA . LYS A 1 108 ? -4.642 16.750 3.904 1.00 87.31 108 LYS A CA 1
ATOM 801 C C . LYS A 1 108 ? -3.214 16.537 4.394 1.00 87.31 108 LYS A C 1
ATOM 803 O O . LYS A 1 108 ? -3.007 15.994 5.467 1.00 87.31 108 LYS A O 1
ATOM 808 N N . VAL A 1 109 ? -2.238 16.955 3.595 1.00 87.81 109 VAL A N 1
ATOM 809 C CA . VAL A 1 109 ? -0.813 16.745 3.884 1.00 87.81 109 VAL A CA 1
ATOM 810 C C . VAL A 1 109 ? -0.110 18.082 4.105 1.00 87.81 109 VAL A C 1
ATOM 812 O O . VAL A 1 109 ? -0.288 19.021 3.323 1.00 87.81 109 VAL A O 1
ATOM 815 N N . GLY A 1 110 ? 0.700 18.170 5.163 1.00 81.38 110 GLY A N 1
ATOM 816 C CA . GLY A 1 110 ? 1.528 19.340 5.454 1.00 81.38 110 GLY A CA 1
ATOM 817 C C . GLY A 1 110 ? 2.608 19.580 4.390 1.00 81.38 110 GLY A C 1
ATOM 818 O O . GLY A 1 110 ? 3.132 18.650 3.785 1.00 81.38 110 GLY A O 1
ATOM 819 N N . LYS A 1 111 ? 2.987 20.845 4.162 1.00 71.00 111 LYS A N 1
ATOM 820 C CA . LYS A 1 111 ? 3.994 21.210 3.139 1.00 71.00 111 LYS A CA 1
ATOM 821 C C . LYS A 1 111 ? 5.396 20.645 3.418 1.00 71.00 111 LYS A C 1
ATOM 823 O O . LYS A 1 111 ? 6.166 20.487 2.477 1.00 71.00 111 LYS A O 1
ATOM 828 N N . ALA A 1 112 ? 5.709 20.365 4.682 1.00 79.06 112 ALA A N 1
ATOM 829 C CA . ALA A 1 112 ? 6.982 19.811 5.143 1.00 79.06 112 ALA A CA 1
ATOM 830 C C . ALA A 1 112 ? 6.818 18.414 5.778 1.00 79.06 112 ALA A C 1
ATOM 832 O O . ALA A 1 112 ? 7.658 18.008 6.573 1.00 79.06 112 ALA A O 1
ATOM 833 N N . ALA A 1 113 ? 5.726 17.710 5.455 1.00 84.31 113 ALA A N 1
ATOM 834 C CA . ALA A 1 113 ? 5.436 16.390 6.006 1.00 84.31 113 ALA A CA 1
ATOM 835 C C . ALA A 1 113 ? 6.499 15.359 5.596 1.00 84.31 113 ALA A C 1
ATOM 837 O O . ALA A 1 113 ? 6.940 15.320 4.440 1.00 84.31 113 ALA A O 1
ATOM 838 N N . GLU A 1 114 ? 6.883 14.498 6.536 1.00 89.88 114 GLU A N 1
ATOM 839 C CA . GLU A 1 114 ? 7.771 13.369 6.261 1.00 89.88 114 GLU A CA 1
ATOM 840 C C . GLU A 1 114 ? 7.048 12.272 5.473 1.00 89.88 114 GLU A C 1
ATOM 842 O O . GLU A 1 114 ? 5.820 12.175 5.488 1.00 89.88 114 GLU A O 1
ATOM 847 N N . ILE A 1 115 ? 7.799 11.392 4.801 1.00 91.12 115 ILE A N 1
ATOM 848 C CA . ILE A 1 115 ? 7.206 10.363 3.933 1.00 91.12 115 ILE A CA 1
ATOM 849 C C . ILE A 1 115 ? 6.190 9.480 4.667 1.00 91.12 115 ILE A C 1
ATOM 851 O O . ILE A 1 115 ? 5.135 9.180 4.113 1.00 91.12 115 ILE A O 1
ATOM 855 N N . VAL A 1 116 ? 6.455 9.118 5.925 1.00 90.88 116 VAL A N 1
ATOM 856 C CA . VAL A 1 116 ? 5.531 8.302 6.730 1.00 90.88 116 VAL A CA 1
ATOM 857 C C . VAL A 1 116 ? 4.219 9.035 6.986 1.00 90.88 116 VAL A C 1
ATOM 859 O O . VAL A 1 116 ? 3.158 8.419 6.955 1.00 90.88 116 VAL A O 1
ATOM 862 N N . GLU A 1 117 ? 4.270 10.342 7.235 1.00 90.81 117 GLU A N 1
ATOM 863 C CA . GLU A 1 117 ? 3.082 11.163 7.470 1.00 90.81 117 GLU A CA 1
ATOM 864 C C . GLU A 1 117 ? 2.237 11.278 6.195 1.00 90.81 117 GLU A C 1
ATOM 866 O O . GLU A 1 117 ? 1.026 11.058 6.237 1.00 90.81 117 GLU A O 1
ATOM 871 N N . ILE A 1 118 ? 2.884 11.500 5.043 1.00 92.19 118 ILE A N 1
ATOM 872 C CA . ILE A 1 118 ? 2.223 11.484 3.728 1.00 92.19 118 ILE A CA 1
ATOM 873 C C . ILE A 1 118 ? 1.511 10.141 3.514 1.00 92.19 118 ILE A C 1
ATOM 875 O O . ILE A 1 118 ? 0.334 10.099 3.153 1.00 92.19 118 ILE A O 1
ATOM 879 N N . GLU A 1 119 ? 2.214 9.034 3.751 1.00 91.50 119 GLU A N 1
ATOM 880 C CA . GLU A 1 119 ? 1.688 7.683 3.559 1.00 91.50 119 GLU A CA 1
ATOM 881 C C . GLU A 1 119 ? 0.532 7.355 4.514 1.00 91.50 119 GLU A C 1
ATOM 883 O O . GLU A 1 119 ? -0.453 6.747 4.089 1.00 91.50 119 GLU A O 1
ATOM 888 N N . ARG A 1 120 ? 0.582 7.810 5.772 1.00 89.00 120 ARG A N 1
ATOM 889 C CA . ARG A 1 120 ? -0.548 7.675 6.706 1.00 89.00 120 ARG A CA 1
ATOM 890 C C . ARG A 1 120 ? -1.782 8.420 6.239 1.00 89.00 120 ARG A C 1
ATOM 892 O O . ARG A 1 120 ? -2.871 7.858 6.305 1.00 89.00 120 ARG A O 1
ATOM 899 N N . GLU A 1 121 ? -1.628 9.655 5.777 1.00 89.62 121 GLU A N 1
ATOM 900 C CA . GLU A 1 121 ? -2.761 10.451 5.305 1.00 89.62 121 GLU A CA 1
ATOM 901 C C . GLU A 1 121 ? -3.378 9.850 4.035 1.00 89.62 121 GLU A C 1
ATOM 903 O O . GLU A 1 121 ? -4.602 9.848 3.887 1.00 89.62 121 GLU A O 1
ATOM 908 N N . ILE A 1 122 ? -2.567 9.237 3.163 1.00 87.94 122 ILE A N 1
ATOM 909 C CA . ILE A 1 122 ? -3.061 8.427 2.037 1.00 87.94 122 ILE A CA 1
ATOM 910 C C . ILE A 1 122 ? -3.907 7.254 2.547 1.00 87.94 122 ILE A C 1
ATOM 912 O O . ILE A 1 122 ? -5.050 7.093 2.113 1.00 87.94 122 ILE A O 1
ATOM 916 N N . ILE A 1 123 ? -3.378 6.458 3.485 1.00 84.75 123 ILE A N 1
ATOM 917 C CA . ILE A 1 123 ? -4.097 5.308 4.051 1.00 84.75 123 ILE A CA 1
ATOM 918 C C . ILE A 1 123 ? -5.397 5.745 4.734 1.00 84.75 123 ILE A C 1
ATOM 920 O O . ILE A 1 123 ? -6.451 5.160 4.475 1.00 84.75 123 ILE A O 1
ATOM 924 N N . LYS A 1 124 ? -5.350 6.802 5.550 1.00 85.06 124 LYS A N 1
ATOM 925 C CA . LYS A 1 124 ? -6.523 7.380 6.211 1.00 85.06 124 LYS A CA 1
ATOM 926 C C . LYS A 1 124 ? -7.565 7.805 5.189 1.00 85.06 124 LYS A C 1
ATOM 928 O O . LYS A 1 124 ? -8.725 7.436 5.325 1.00 85.06 124 LYS A O 1
ATOM 933 N N . LYS A 1 125 ? -7.161 8.519 4.136 1.00 85.19 125 LYS A N 1
ATOM 934 C CA . LYS A 1 125 ? -8.089 8.992 3.106 1.00 85.19 125 LYS A CA 1
ATOM 935 C C . LYS A 1 125 ? -8.765 7.846 2.359 1.00 85.19 125 LYS A C 1
ATOM 937 O O . LYS A 1 125 ? -9.962 7.922 2.087 1.00 85.19 125 LYS A O 1
ATOM 942 N N . ILE A 1 126 ? -8.023 6.787 2.051 1.00 78.06 126 ILE A N 1
ATOM 943 C CA . ILE A 1 126 ? -8.566 5.592 1.395 1.00 78.06 126 ILE A CA 1
ATOM 944 C C . ILE A 1 126 ? -9.540 4.871 2.310 1.00 78.06 126 ILE A C 1
ATOM 946 O O . ILE A 1 126 ? -10.619 4.495 1.855 1.00 78.06 126 ILE A O 1
ATOM 950 N N . LEU A 1 127 ? -9.198 4.722 3.589 1.00 78.25 127 LEU A N 1
ATOM 951 C CA . LEU A 1 127 ? -10.097 4.140 4.574 1.00 78.25 127 LEU A CA 1
ATOM 952 C C . LEU A 1 127 ? -11.382 4.970 4.695 1.00 78.25 127 LEU A C 1
ATOM 954 O O . LEU A 1 127 ? -12.468 4.415 4.575 1.00 78.25 127 LEU A O 1
ATOM 958 N N . THR A 1 128 ? -11.280 6.296 4.822 1.00 80.62 128 THR A N 1
ATOM 959 C CA . THR A 1 128 ? -12.438 7.205 4.835 1.00 80.62 128 THR A CA 1
ATOM 960 C C . THR A 1 128 ? -13.302 7.040 3.589 1.00 80.62 128 THR A C 1
ATOM 962 O O . THR A 1 128 ? -14.518 6.912 3.695 1.00 80.62 128 THR A O 1
ATOM 965 N N . ASN A 1 129 ? -12.694 7.050 2.399 1.00 76.81 129 ASN A N 1
ATOM 966 C CA . ASN A 1 129 ? -13.429 6.898 1.144 1.00 76.81 129 ASN A CA 1
ATOM 967 C C . ASN A 1 129 ? -14.083 5.523 1.033 1.00 76.81 129 ASN A C 1
ATOM 969 O O . ASN A 1 129 ? -15.175 5.417 0.484 1.00 76.81 129 ASN A O 1
ATOM 973 N N . SER A 1 130 ? -13.442 4.499 1.590 1.00 72.56 130 SER A N 1
ATOM 974 C CA . SER A 1 130 ? -14.001 3.160 1.640 1.00 72.56 130 SER A CA 1
ATOM 975 C C . SER A 1 130 ? -15.261 3.152 2.511 1.00 72.56 130 SER A C 1
ATOM 977 O O . SER A 1 130 ? -16.352 2.822 2.056 1.00 72.56 130 SER A O 1
ATOM 979 N N . LEU A 1 131 ? -15.156 3.650 3.740 1.00 75.81 131 LEU A N 1
ATOM 980 C CA . LEU A 1 131 ? -16.268 3.692 4.689 1.00 75.81 131 LEU A CA 1
ATOM 981 C C . LEU A 1 131 ? -17.498 4.487 4.211 1.00 75.81 131 LEU A C 1
ATOM 983 O O . LEU A 1 131 ? -18.569 4.316 4.775 1.00 75.81 131 LEU A O 1
ATOM 987 N N . LYS A 1 132 ? -17.395 5.331 3.176 1.00 76.38 132 LYS A N 1
ATOM 988 C CA . LYS A 1 132 ? -18.564 6.019 2.592 1.00 76.38 132 LYS A CA 1
ATOM 989 C C . LYS A 1 132 ? -19.556 5.078 1.916 1.00 76.38 132 LYS A C 1
ATOM 991 O O . LYS A 1 132 ? -20.743 5.374 1.909 1.00 76.38 132 LYS A O 1
ATOM 996 N N . ASN A 1 133 ? -19.065 3.987 1.335 1.00 69.19 133 ASN A N 1
ATOM 997 C CA . ASN A 1 133 ? -19.871 3.075 0.522 1.00 69.19 133 ASN A CA 1
ATOM 998 C C . ASN A 1 133 ? -20.093 1.724 1.206 1.00 69.19 133 ASN A C 1
ATOM 1000 O O . ASN A 1 133 ? -20.626 0.806 0.584 1.00 69.19 133 ASN A O 1
ATOM 1004 N N . ILE A 1 134 ? -19.642 1.581 2.453 1.00 71.06 134 ILE A N 1
ATOM 1005 C CA . ILE A 1 134 ? -19.793 0.331 3.179 1.00 71.06 134 ILE A CA 1
ATOM 1006 C C . ILE A 1 134 ? -21.224 0.166 3.676 1.00 71.06 134 ILE A C 1
ATOM 1008 O O . ILE A 1 134 ? -21.835 1.105 4.187 1.00 71.06 134 ILE A O 1
ATOM 1012 N N . LYS A 1 135 ? -21.746 -1.050 3.549 1.00 70.56 135 LYS A N 1
ATOM 1013 C CA . LYS A 1 135 ? -23.033 -1.417 4.133 1.00 70.56 135 LYS A CA 1
ATOM 1014 C C . LYS A 1 135 ? -22.860 -1.842 5.594 1.00 70.56 135 LYS A C 1
ATOM 1016 O O . LYS A 1 135 ? -21.809 -2.331 5.996 1.00 70.56 135 LYS A O 1
ATOM 1021 N N . GLU A 1 136 ? -23.893 -1.674 6.411 1.00 70.56 136 GLU A N 1
ATOM 1022 C CA . GLU A 1 136 ? -23.822 -1.942 7.861 1.00 70.56 136 GLU A CA 1
ATOM 1023 C C . GLU A 1 136 ? -23.586 -3.419 8.223 1.00 70.56 136 GLU A C 1
ATOM 1025 O O . GLU A 1 136 ? -23.017 -3.736 9.275 1.00 70.56 136 GLU A O 1
ATOM 1030 N N . ASP A 1 137 ? -24.025 -4.337 7.362 1.00 70.44 137 ASP A N 1
ATOM 1031 C CA . ASP A 1 137 ? -23.760 -5.774 7.447 1.00 70.44 137 ASP A CA 1
ATOM 1032 C C . ASP A 1 137 ? -22.282 -6.095 7.166 1.00 70.44 137 ASP A C 1
ATOM 1034 O O . ASP A 1 137 ? -21.701 -6.955 7.829 1.00 70.44 137 ASP A O 1
ATOM 1038 N N . GLU A 1 138 ? -21.639 -5.335 6.278 1.00 69.31 138 GLU A N 1
ATOM 1039 C CA . GLU A 1 138 ? -20.219 -5.473 5.935 1.00 69.31 138 GLU A CA 1
ATOM 1040 C C . GLU A 1 138 ? -19.274 -4.913 7.018 1.00 69.31 138 GLU A C 1
ATOM 1042 O O . GLU A 1 138 ? -18.134 -5.373 7.137 1.00 69.31 138 GLU A O 1
ATOM 1047 N N . VAL A 1 139 ? -19.733 -3.973 7.858 1.00 72.00 139 VAL A N 1
ATOM 1048 C CA . VAL A 1 139 ? -18.933 -3.398 8.962 1.00 72.00 139 VAL A CA 1
ATOM 1049 C C . VAL A 1 139 ? -18.554 -4.452 10.003 1.00 72.00 139 VAL A C 1
ATOM 1051 O O . VAL A 1 139 ? -17.430 -4.440 10.494 1.00 72.00 139 VAL A O 1
ATOM 1054 N N . GLY A 1 140 ? -19.449 -5.386 10.335 1.00 68.69 140 GLY A N 1
ATOM 1055 C CA . GLY A 1 140 ? -19.128 -6.460 11.286 1.00 68.69 140 GLY A CA 1
ATOM 1056 C C . GLY A 1 140 ? -17.994 -7.341 10.763 1.00 68.69 140 GLY A C 1
ATOM 1057 O O . GLY A 1 140 ? -16.966 -7.496 11.417 1.00 68.69 140 GLY A O 1
ATOM 1058 N N . ALA A 1 141 ? -18.122 -7.789 9.511 1.00 69.94 141 ALA A N 1
ATOM 1059 C CA . ALA A 1 141 ? -17.094 -8.580 8.845 1.00 69.94 141 ALA A CA 1
ATOM 1060 C C . ALA A 1 141 ? -15.742 -7.846 8.769 1.00 69.94 141 ALA A C 1
ATOM 1062 O O . ALA A 1 141 ? -14.694 -8.472 8.922 1.00 69.94 141 ALA A O 1
ATOM 1063 N N . LEU A 1 142 ? -15.743 -6.519 8.579 1.00 69.50 142 LEU A N 1
ATOM 1064 C CA . LEU A 1 142 ? -14.522 -5.715 8.641 1.00 69.50 142 LEU A CA 1
ATOM 1065 C C . LEU A 1 142 ? -13.817 -5.802 9.991 1.00 69.50 142 LEU A C 1
ATOM 1067 O O . LEU A 1 142 ? -12.592 -5.936 10.028 1.00 69.50 142 LEU A O 1
ATOM 1071 N N . LEU A 1 143 ? -14.568 -5.651 11.079 1.00 72.75 143 LEU A N 1
ATOM 1072 C CA . LEU A 1 143 ? -14.016 -5.653 12.428 1.00 72.75 143 LEU A CA 1
ATOM 1073 C C . LEU A 1 143 ? -13.498 -7.049 12.787 1.00 72.75 143 LEU A C 1
ATOM 1075 O O . LEU A 1 143 ? -12.363 -7.176 13.251 1.00 72.75 143 LEU A O 1
ATOM 1079 N N . ASP A 1 144 ? -14.271 -8.086 12.462 1.00 70.88 144 ASP A N 1
ATOM 1080 C CA . ASP A 1 144 ? -13.972 -9.478 12.801 1.00 70.88 144 ASP A CA 1
ATOM 1081 C C . ASP A 1 144 ? -12.736 -10.007 12.063 1.00 70.88 144 ASP A C 1
ATOM 1083 O O . ASP A 1 144 ? -11.803 -10.519 12.688 1.00 70.88 144 ASP A O 1
ATOM 1087 N N . ILE A 1 145 ? -12.674 -9.825 10.735 1.00 64.25 145 ILE A N 1
ATOM 1088 C CA . ILE A 1 145 ? -11.544 -10.286 9.905 1.00 64.25 145 ILE A CA 1
ATOM 1089 C C . ILE A 1 145 ? -10.231 -9.653 10.373 1.00 64.25 145 ILE A C 1
ATOM 1091 O O . ILE A 1 145 ? -9.177 -10.292 10.362 1.00 64.25 145 ILE A O 1
ATOM 1095 N N . ASN A 1 146 ? -10.294 -8.397 10.814 1.00 64.00 146 ASN A N 1
ATOM 1096 C CA . ASN A 1 146 ? -9.128 -7.641 11.251 1.00 64.00 146 ASN A CA 1
ATOM 1097 C C . ASN A 1 146 ? -8.874 -7.729 12.762 1.00 64.00 146 ASN A C 1
ATOM 1099 O O . ASN A 1 146 ? -7.894 -7.148 13.240 1.00 64.00 146 ASN A O 1
ATOM 1103 N N . LYS A 1 147 ? -9.708 -8.482 13.496 1.00 72.25 147 LYS A N 1
ATOM 1104 C CA . LYS A 1 147 ? -9.655 -8.646 14.957 1.00 72.25 147 LYS A CA 1
ATOM 1105 C C . LYS A 1 147 ? -9.594 -7.298 15.682 1.00 72.25 147 LYS A C 1
ATOM 1107 O O . LYS A 1 147 ? -8.760 -7.089 16.564 1.00 72.25 147 LYS A O 1
ATOM 1112 N N . LEU A 1 148 ? -10.430 -6.358 15.249 1.00 70.06 148 LEU A N 1
ATOM 1113 C CA . LEU A 1 148 ? -10.494 -5.013 15.807 1.00 70.06 148 LEU A CA 1
ATOM 1114 C C . LEU A 1 148 ? -11.371 -5.013 17.055 1.00 70.06 148 LEU A C 1
ATOM 1116 O O . LEU A 1 148 ? -12.542 -5.371 16.994 1.00 70.06 148 LEU A O 1
ATOM 1120 N N . ASN A 1 149 ? -10.813 -4.565 18.179 1.00 73.44 149 ASN A N 1
ATOM 1121 C CA . ASN A 1 149 ? -11.565 -4.396 19.418 1.00 73.44 149 ASN A CA 1
ATOM 1122 C C . ASN A 1 149 ? -12.268 -3.028 19.428 1.00 73.44 149 ASN A C 1
ATOM 1124 O O . ASN A 1 149 ? -11.853 -2.110 20.135 1.00 73.44 149 ASN A O 1
ATOM 1128 N N . VAL A 1 150 ? -13.279 -2.871 18.570 1.00 79.38 150 VAL A N 1
ATOM 1129 C CA . VAL A 1 150 ? -14.087 -1.647 18.448 1.00 79.38 150 VAL A CA 1
ATOM 1130 C C . VAL A 1 150 ? -15.555 -1.998 18.569 1.00 79.38 150 VAL A C 1
ATOM 1132 O O . VAL A 1 150 ? -16.009 -2.975 17.978 1.00 79.38 150 VAL A O 1
ATOM 1135 N N . ASP A 1 151 ? -16.306 -1.161 19.284 1.00 83.75 151 ASP A N 1
ATOM 1136 C CA . ASP A 1 151 ? -17.759 -1.263 19.320 1.00 83.75 151 ASP A CA 1
ATOM 1137 C C . ASP A 1 151 ? -18.341 -1.046 17.912 1.00 83.75 151 ASP A C 1
ATOM 1139 O O . ASP A 1 151 ? -18.290 0.055 17.348 1.00 83.75 151 ASP A O 1
ATOM 1143 N N . ARG A 1 152 ? -18.911 -2.114 17.341 1.00 84.00 152 ARG A N 1
ATOM 1144 C CA . ARG A 1 152 ? -19.575 -2.089 16.033 1.00 84.00 152 ARG A CA 1
ATOM 1145 C C . ARG A 1 152 ? -20.666 -1.025 15.986 1.00 84.00 152 ARG A C 1
ATOM 1147 O O . ARG A 1 152 ? -20.792 -0.335 14.973 1.00 84.00 152 ARG A O 1
ATOM 1154 N N . GLU A 1 153 ? -21.419 -0.860 17.071 1.00 85.81 153 GLU A N 1
ATOM 1155 C CA . GLU A 1 153 ? -22.486 0.136 17.140 1.00 85.81 153 GLU A CA 1
ATOM 1156 C C . GLU A 1 153 ? -21.921 1.554 17.089 1.00 85.81 153 GLU A C 1
ATOM 1158 O O . GLU A 1 153 ? -22.489 2.426 16.434 1.00 85.81 153 GLU A O 1
ATOM 1163 N N . GLN A 1 154 ? -20.761 1.800 17.699 1.00 87.19 154 GLN A N 1
ATOM 1164 C CA . GLN A 1 154 ? -20.082 3.087 17.593 1.00 87.19 154 GLN A CA 1
ATOM 1165 C C . GLN A 1 154 ? -19.678 3.407 16.150 1.00 87.19 154 GLN A C 1
ATOM 1167 O O . GLN A 1 154 ? -19.926 4.525 15.693 1.00 87.19 154 GLN A O 1
ATOM 1172 N N . VAL A 1 155 ? -19.115 2.439 15.421 1.00 85.00 155 VAL A N 1
ATOM 1173 C CA . VAL A 1 155 ? -18.758 2.619 14.004 1.00 85.00 155 VAL A CA 1
ATOM 1174 C C . VAL A 1 155 ? -20.015 2.870 13.171 1.00 85.00 155 VAL A C 1
ATOM 1176 O O . VAL A 1 155 ? -20.088 3.883 12.479 1.00 85.00 155 VAL A O 1
ATOM 1179 N N . ASN A 1 156 ? -21.040 2.022 13.295 1.00 85.25 156 ASN A N 1
ATOM 1180 C CA . ASN A 1 156 ? -22.300 2.166 12.560 1.00 85.25 156 ASN A CA 1
ATOM 1181 C C . ASN A 1 156 ? -22.998 3.504 12.845 1.00 85.25 156 ASN A C 1
ATOM 1183 O O . ASN A 1 156 ? -23.472 4.157 11.915 1.00 85.25 156 ASN A O 1
ATOM 1187 N N . ARG A 1 157 ? -23.010 3.972 14.102 1.00 90.12 157 ARG A N 1
ATOM 1188 C CA . ARG A 1 157 ? -23.543 5.299 14.457 1.00 90.12 157 ARG A CA 1
ATOM 1189 C C . ARG A 1 157 ? -22.820 6.421 13.714 1.00 90.12 157 ARG A C 1
ATOM 1191 O O . ARG A 1 157 ? -23.483 7.311 13.186 1.00 90.12 157 ARG A O 1
ATOM 1198 N N . LEU A 1 158 ? -21.488 6.387 13.654 1.00 89.56 158 LEU A N 1
ATOM 1199 C CA . LEU A 1 158 ? -20.704 7.398 12.936 1.00 89.56 158 LEU A CA 1
ATOM 1200 C C . LEU A 1 158 ? -20.980 7.359 11.428 1.00 89.56 158 LEU A C 1
ATOM 1202 O O . LEU A 1 158 ? -21.145 8.414 10.814 1.00 89.56 158 LEU A O 1
ATOM 1206 N N . LEU A 1 159 ? -21.096 6.163 10.844 1.00 86.56 159 LEU A N 1
ATOM 1207 C CA . LEU A 1 159 ? -21.416 5.994 9.425 1.00 86.56 159 LEU A CA 1
ATOM 1208 C C . LEU A 1 159 ? -22.821 6.516 9.085 1.00 86.56 159 LEU A C 1
ATOM 1210 O O . LEU A 1 159 ? -22.954 7.300 8.146 1.00 86.56 159 LEU A O 1
ATOM 1214 N N . ARG A 1 160 ? -23.842 6.193 9.895 1.00 87.56 160 ARG A N 1
ATOM 1215 C CA . ARG A 1 160 ? -25.218 6.718 9.749 1.00 87.56 160 ARG A CA 1
ATOM 1216 C C . ARG A 1 160 ? -25.289 8.242 9.850 1.00 87.56 160 ARG A C 1
ATOM 1218 O O . ARG A 1 160 ? -26.109 8.866 9.188 1.00 87.56 160 ARG A O 1
ATOM 1225 N N . GLN A 1 161 ? -24.425 8.848 10.663 1.00 90.38 161 GLN A N 1
ATOM 1226 C CA . GLN A 1 161 ? -24.315 10.306 10.802 1.00 90.38 161 GLN A CA 1
ATOM 1227 C C . GLN A 1 161 ? -23.516 10.969 9.665 1.00 90.38 161 GLN A C 1
ATOM 1229 O O . GLN A 1 161 ? -23.290 12.177 9.708 1.00 90.38 161 GLN A O 1
ATOM 1234 N N . GLY A 1 162 ? -23.026 10.205 8.682 1.00 85.44 162 GLY A N 1
ATOM 1235 C CA . GLY A 1 162 ? -22.154 10.707 7.617 1.00 85.44 162 GLY A CA 1
ATOM 1236 C C . GLY A 1 162 ? -20.733 11.062 8.082 1.00 85.44 162 GLY A C 1
ATOM 1237 O O . GLY A 1 162 ? -19.927 11.560 7.292 1.00 85.44 162 GLY A O 1
ATOM 1238 N N . LYS A 1 163 ? -20.378 10.772 9.341 1.00 89.94 163 LYS A N 1
ATOM 1239 C CA . LYS A 1 163 ? -19.082 11.085 9.967 1.00 89.94 163 LYS A CA 1
ATOM 1240 C C . LYS A 1 163 ? -18.024 10.027 9.643 1.00 89.94 163 LYS A C 1
ATOM 1242 O O . LYS A 1 163 ? -17.418 9.408 10.516 1.00 89.94 163 LYS A O 1
ATOM 1247 N N . THR A 1 164 ? -17.789 9.815 8.351 1.00 84.69 164 THR A N 1
ATOM 1248 C CA . THR A 1 164 ? -16.843 8.801 7.847 1.00 84.69 164 THR A CA 1
ATOM 1249 C C . THR A 1 164 ? -15.387 9.086 8.224 1.00 84.69 164 THR A C 1
ATOM 1251 O O . THR A 1 164 ? -14.611 8.151 8.403 1.00 84.69 164 THR A O 1
ATOM 1254 N N . GLU A 1 165 ? -15.006 10.358 8.394 1.00 86.25 165 GLU A N 1
ATOM 1255 C CA . GLU A 1 165 ? -13.672 10.740 8.881 1.00 86.25 165 GLU A CA 1
ATOM 1256 C C . GLU A 1 165 ? -13.457 10.347 10.348 1.00 86.25 165 GLU A C 1
ATOM 1258 O O . GLU A 1 165 ? -12.382 9.848 10.695 1.00 86.25 165 GLU A O 1
ATOM 1263 N N . ASP A 1 166 ? -14.484 10.495 11.185 1.00 88.12 166 ASP A N 1
ATOM 1264 C CA . ASP A 1 166 ? -14.440 10.087 12.591 1.00 88.12 166 ASP A CA 1
ATOM 1265 C C . ASP A 1 166 ? -14.439 8.562 12.710 1.00 88.12 166 ASP A C 1
ATOM 1267 O O . ASP A 1 166 ? -13.674 8.011 13.497 1.00 88.12 166 ASP A O 1
ATOM 1271 N N . ALA A 1 167 ? -15.224 7.865 11.879 1.00 85.94 167 ALA A N 1
ATOM 1272 C CA . ALA A 1 167 ? -15.218 6.404 11.816 1.00 85.94 167 ALA A CA 1
ATOM 1273 C C . ALA A 1 167 ? -13.844 5.864 11.384 1.00 85.94 167 ALA A C 1
ATOM 1275 O O . ALA A 1 167 ? -13.294 4.978 12.035 1.00 85.94 167 ALA A O 1
ATOM 1276 N N . ALA A 1 168 ? -13.246 6.436 10.332 1.00 83.44 168 ALA A N 1
ATOM 1277 C CA . ALA A 1 168 ? -11.896 6.075 9.903 1.00 83.44 168 ALA A CA 1
ATOM 1278 C C . ALA A 1 168 ? -10.877 6.332 11.017 1.00 83.44 168 ALA A C 1
ATOM 1280 O O . ALA A 1 168 ? -10.043 5.476 11.301 1.00 83.44 168 ALA A O 1
ATOM 1281 N N . SER A 1 169 ? -10.974 7.484 11.682 1.00 85.81 169 SER A N 1
ATOM 1282 C CA . SER A 1 169 ? -10.099 7.828 12.801 1.00 85.81 169 SER A CA 1
ATOM 1283 C C . SER A 1 169 ? -10.270 6.849 13.961 1.00 85.81 169 SER A C 1
ATOM 1285 O O . SER A 1 169 ? -9.267 6.375 14.480 1.00 85.81 169 SER A O 1
ATOM 1287 N N . LEU A 1 170 ? -11.492 6.477 14.341 1.00 84.81 170 LEU A N 1
ATOM 1288 C CA . LEU A 1 170 ? -11.754 5.481 15.384 1.00 84.81 170 LEU A CA 1
ATOM 1289 C C . LEU A 1 170 ? -11.092 4.135 15.056 1.00 84.81 170 LEU A C 1
ATOM 1291 O O . LEU A 1 170 ? -10.392 3.574 15.898 1.00 84.81 170 LEU A O 1
ATOM 1295 N N . LEU A 1 171 ? -11.238 3.656 13.817 1.00 79.81 171 LEU A N 1
ATOM 1296 C CA . LEU A 1 171 ? -10.590 2.421 13.370 1.00 79.81 171 LEU A CA 1
ATOM 1297 C C . LEU A 1 171 ? -9.060 2.535 13.429 1.00 79.81 171 LEU A C 1
ATOM 1299 O O . LEU A 1 171 ? -8.404 1.642 13.963 1.00 79.81 171 LEU A O 1
ATOM 1303 N N . ILE A 1 172 ? -8.492 3.654 12.970 1.00 79.06 172 ILE A N 1
ATOM 1304 C CA . ILE A 1 172 ? -7.048 3.931 13.042 1.00 79.06 172 ILE A CA 1
ATOM 1305 C C . ILE A 1 172 ? -6.553 3.926 14.498 1.00 79.06 172 ILE A C 1
ATOM 1307 O O . ILE A 1 172 ? -5.529 3.315 14.793 1.00 79.06 172 ILE A O 1
ATOM 1311 N N . HIS A 1 173 ? -7.269 4.574 15.420 1.00 80.25 173 HIS A N 1
ATOM 1312 C CA . HIS A 1 173 ? -6.879 4.623 16.833 1.00 80.25 173 HIS A CA 1
ATOM 1313 C C . HIS A 1 173 ? -6.998 3.253 17.508 1.00 80.25 173 HIS A C 1
ATOM 1315 O O . HIS A 1 173 ? -6.124 2.882 18.285 1.00 80.25 173 HIS A O 1
ATOM 1321 N N . SER A 1 174 ? -8.033 2.479 17.175 1.00 74.25 174 SER A N 1
ATOM 1322 C CA . SER A 1 174 ? -8.310 1.190 17.821 1.00 74.25 174 SER A CA 1
ATOM 1323 C C . SER A 1 174 ? -7.258 0.113 17.580 1.00 74.25 174 SER A C 1
ATOM 1325 O O . SER A 1 174 ? -7.006 -0.720 18.446 1.00 74.25 174 SER A O 1
ATOM 1327 N N . CYS A 1 175 ? -6.629 0.124 16.406 1.00 66.81 175 CYS A N 1
ATOM 1328 C CA . CYS A 1 175 ? -5.586 -0.832 16.062 1.00 66.81 175 CYS A CA 1
ATOM 1329 C C . CYS A 1 175 ? -4.181 -0.220 16.147 1.00 66.81 175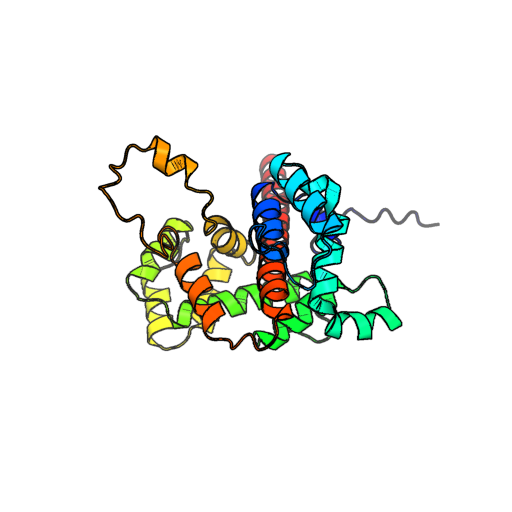 CYS A C 1
ATOM 1331 O O . CYS A 1 175 ? -3.181 -0.927 16.033 1.00 66.81 175 CYS A O 1
ATOM 1333 N N . GLY A 1 176 ? -4.096 1.083 16.415 1.00 68.25 176 GLY A N 1
ATOM 1334 C CA . GLY A 1 176 ? -2.882 1.870 16.285 1.00 68.25 176 GLY A CA 1
ATOM 1335 C C . GLY A 1 176 ? -2.660 2.307 14.832 1.00 68.25 176 GLY A C 1
ATOM 1336 O O . GLY A 1 176 ? -3.069 1.623 13.887 1.00 68.25 176 GLY A O 1
ATOM 1337 N N . PRO A 1 177 ? -1.946 3.423 14.613 1.00 58.69 177 PRO A N 1
ATOM 1338 C CA . PRO A 1 177 ? -1.880 4.081 13.309 1.00 58.69 177 PRO A CA 1
ATOM 1339 C C . PRO A 1 177 ? -1.132 3.279 12.231 1.00 58.69 177 PRO A C 1
ATOM 1341 O O . PRO A 1 177 ? -1.022 3.729 11.092 1.00 58.69 177 PRO A O 1
ATOM 1344 N N . TYR A 1 178 ? -0.609 2.102 12.581 1.00 69.31 178 TYR A N 1
ATOM 1345 C CA . TYR A 1 178 ? 0.110 1.195 11.694 1.00 69.31 178 TYR A CA 1
ATOM 1346 C C . TYR A 1 178 ? -0.612 -0.131 11.455 1.00 69.31 178 TYR A C 1
ATOM 1348 O O . TYR A 1 178 ? -0.389 -0.754 10.420 1.00 69.31 178 TYR A O 1
ATOM 1356 N N . ALA A 1 179 ? -1.506 -0.577 12.341 1.00 63.41 179 ALA A N 1
ATOM 1357 C CA . ALA A 1 179 ? -2.222 -1.838 12.144 1.00 63.41 179 ALA A CA 1
ATOM 1358 C C . ALA A 1 179 ? -3.299 -1.753 11.056 1.00 63.41 179 ALA A C 1
ATOM 1360 O O . ALA A 1 179 ? -3.690 -2.776 10.502 1.00 63.41 179 ALA A O 1
ATOM 1361 N N . VAL A 1 180 ? -3.688 -0.543 10.655 1.00 63.12 180 VAL A N 1
ATOM 1362 C CA . VAL A 1 180 ? -4.496 -0.302 9.450 1.00 63.12 180 VAL A CA 1
ATOM 1363 C C . VAL A 1 180 ? -3.818 -0.896 8.213 1.00 63.12 180 VAL A C 1
ATOM 1365 O O . VAL A 1 180 ? -4.482 -1.425 7.329 1.00 63.12 180 VAL A O 1
ATOM 1368 N N . SER A 1 181 ? -2.482 -0.916 8.176 1.00 61.59 181 SER A N 1
ATOM 1369 C CA . SER A 1 181 ? -1.749 -1.605 7.113 1.00 61.59 181 SER A CA 1
ATOM 1370 C C . SER A 1 181 ? -1.998 -3.113 7.095 1.00 61.59 181 SER A C 1
ATOM 1372 O O . SER A 1 181 ? -2.023 -3.695 6.018 1.00 61.59 181 SER A O 1
ATOM 1374 N N . ARG A 1 182 ? -2.265 -3.759 8.244 1.00 62.31 182 ARG A N 1
ATOM 1375 C CA . ARG A 1 182 ? -2.683 -5.171 8.287 1.00 62.31 182 ARG A CA 1
ATOM 1376 C C . ARG A 1 182 ? -4.047 -5.346 7.643 1.00 62.31 182 ARG A C 1
ATOM 1378 O O . ARG A 1 182 ? -4.210 -6.300 6.898 1.00 62.31 182 ARG A O 1
ATOM 1385 N N . MET A 1 183 ? -4.968 -4.406 7.844 1.00 61.88 183 MET A N 1
ATOM 1386 C CA . MET A 1 183 ? -6.273 -4.431 7.179 1.00 61.88 183 MET A CA 1
ATOM 1387 C C . MET A 1 183 ? -6.136 -4.365 5.657 1.00 61.88 183 MET A C 1
ATOM 1389 O O . MET A 1 183 ? -6.797 -5.107 4.931 1.00 61.88 183 MET A O 1
ATOM 1393 N N . LEU A 1 184 ? -5.213 -3.528 5.180 1.00 60.41 184 LEU A N 1
ATOM 1394 C CA . LEU A 1 184 ? -4.872 -3.409 3.763 1.00 60.41 184 LEU A CA 1
ATOM 1395 C C . LEU A 1 184 ? -4.127 -4.638 3.232 1.00 60.41 184 LEU A C 1
ATOM 1397 O O . LEU A 1 184 ? -4.412 -5.111 2.137 1.00 60.41 184 LEU A O 1
ATOM 1401 N N . ASN A 1 185 ? -3.198 -5.201 4.000 1.00 56.34 185 ASN A N 1
ATOM 1402 C CA . ASN A 1 185 ? -2.363 -6.319 3.563 1.00 56.34 185 ASN A CA 1
ATOM 1403 C C . ASN A 1 185 ? -3.103 -7.664 3.619 1.00 56.34 185 ASN A C 1
ATOM 1405 O O . ASN A 1 185 ? -2.934 -8.477 2.709 1.00 56.34 185 ASN A O 1
ATOM 1409 N N . ALA A 1 186 ? -3.946 -7.881 4.635 1.00 53.62 186 ALA A N 1
ATOM 1410 C CA . ALA A 1 186 ? -4.806 -9.059 4.792 1.00 53.62 186 ALA A CA 1
ATOM 1411 C C . ALA A 1 186 ? -5.924 -9.118 3.742 1.00 53.62 186 ALA A C 1
ATOM 1413 O O . ALA A 1 186 ? -6.582 -10.140 3.585 1.00 53.62 186 ALA A O 1
ATOM 1414 N N . SER A 1 187 ? -6.143 -8.020 3.019 1.00 47.91 187 SER A N 1
ATOM 1415 C CA . SER A 1 187 ? -7.091 -7.948 1.912 1.00 47.91 187 SER A CA 1
ATOM 1416 C C . SER A 1 187 ? -6.537 -8.534 0.601 1.00 47.91 187 SER A C 1
ATOM 1418 O O . SER A 1 187 ? -7.274 -8.723 -0.359 1.00 47.91 187 SER A O 1
ATOM 1420 N N . GLN A 1 188 ? -5.250 -8.895 0.534 1.00 45.97 188 GLN A N 1
ATOM 1421 C CA . GLN A 1 188 ? -4.715 -9.557 -0.656 1.00 45.97 188 GLN A CA 1
ATOM 1422 C C . GLN A 1 188 ? -5.337 -10.950 -0.871 1.00 45.97 188 GLN A C 1
ATOM 1424 O O . GLN A 1 188 ? -5.513 -11.699 0.091 1.00 45.97 188 GLN A O 1
ATOM 1429 N N . PRO A 1 189 ? -5.564 -11.369 -2.131 1.00 46.84 189 PRO A N 1
ATOM 1430 C CA . PRO A 1 189 ? -6.069 -12.700 -2.481 1.00 46.84 189 PRO A CA 1
ATOM 1431 C C . PRO A 1 189 ? -5.045 -13.836 -2.256 1.00 46.84 189 PRO A C 1
ATOM 1433 O O . PRO A 1 189 ? -5.031 -14.833 -2.975 1.00 46.84 189 PRO A O 1
ATOM 1436 N N . THR A 1 190 ? -4.174 -13.729 -1.252 1.00 38.31 190 THR A N 1
ATOM 1437 C CA . THR A 1 190 ? -3.179 -14.754 -0.898 1.00 38.31 190 THR A CA 1
ATOM 1438 C C . THR A 1 190 ? -3.764 -15.884 -0.039 1.00 38.31 190 THR A C 1
ATOM 1440 O O . THR A 1 190 ? -3.080 -16.867 0.236 1.00 38.31 190 THR A O 1
ATOM 1443 N N . ALA A 1 191 ? -5.042 -15.800 0.347 1.00 33.91 191 ALA A N 1
ATOM 1444 C CA . ALA A 1 191 ? -5.736 -16.837 1.113 1.00 33.91 191 ALA A CA 1
ATOM 1445 C C . ALA A 1 191 ? -6.232 -18.032 0.269 1.00 33.91 191 ALA A C 1
ATOM 1447 O O . ALA A 1 191 ? -6.922 -18.903 0.801 1.00 33.91 191 ALA A O 1
ATOM 1448 N N . LEU A 1 192 ? -5.861 -18.138 -1.016 1.00 31.94 192 LEU A N 1
ATOM 1449 C CA . LEU A 1 192 ? -6.212 -19.321 -1.816 1.00 31.94 192 LEU A CA 1
ATOM 1450 C C . LEU A 1 192 ? -5.630 -20.621 -1.225 1.00 31.94 192 LEU A C 1
ATOM 14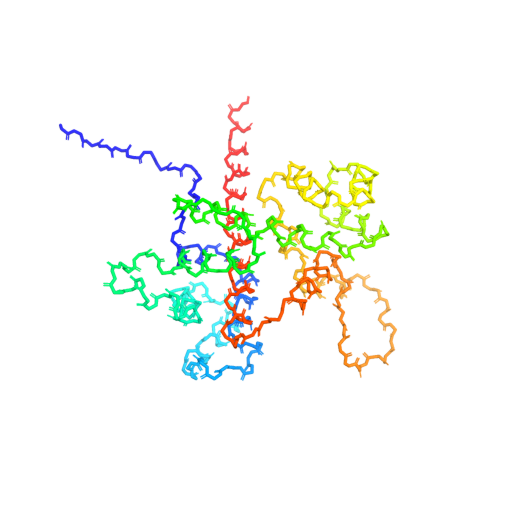52 O O . LEU A 1 192 ? -6.225 -21.681 -1.376 1.00 31.94 192 LEU A O 1
ATOM 1456 N N . ASN A 1 193 ? -4.522 -20.555 -0.479 1.00 32.72 193 ASN A N 1
ATOM 1457 C CA . ASN A 1 193 ? -3.865 -21.756 0.050 1.00 32.72 193 ASN A CA 1
ATOM 1458 C C . ASN A 1 193 ? -4.440 -22.267 1.384 1.00 32.72 193 ASN A C 1
ATOM 1460 O O . ASN A 1 193 ? -4.168 -23.410 1.750 1.00 32.72 193 ASN A O 1
ATOM 1464 N N . MET A 1 194 ? -5.230 -21.466 2.110 1.00 31.61 194 MET A N 1
ATOM 1465 C CA . MET A 1 194 ? -5.864 -21.916 3.361 1.00 31.61 194 MET A CA 1
ATOM 1466 C C . MET A 1 194 ? -7.279 -22.458 3.138 1.00 31.61 194 MET A C 1
ATOM 1468 O O . MET A 1 194 ? -7.652 -23.440 3.773 1.00 31.61 194 MET A O 1
ATOM 1472 N N . VAL A 1 195 ? -8.034 -21.909 2.183 1.00 32.41 195 VAL A N 1
ATOM 1473 C CA . VAL A 1 195 ? -9.390 -22.400 1.872 1.00 32.41 195 VAL A CA 1
ATOM 1474 C C . VAL A 1 195 ? -9.354 -23.749 1.143 1.00 32.41 195 VAL A C 1
ATOM 1476 O O . VAL A 1 195 ? -10.198 -24.603 1.399 1.00 32.41 195 VAL A O 1
ATOM 1479 N N . VAL A 1 196 ? -8.320 -24.013 0.334 1.00 34.41 196 VAL A N 1
ATOM 1480 C CA . VAL A 1 196 ? -8.125 -25.327 -0.315 1.00 34.41 196 VAL A CA 1
ATOM 1481 C C . VAL A 1 196 ? -7.845 -26.445 0.704 1.00 34.41 196 VAL A C 1
ATOM 1483 O O . VAL A 1 196 ? -8.225 -27.588 0.471 1.00 34.41 196 VAL A O 1
ATOM 1486 N N . LYS A 1 197 ? -7.243 -26.136 1.863 1.00 30.81 197 LYS A N 1
ATOM 1487 C CA . LYS A 1 197 ? -7.005 -27.123 2.935 1.00 30.81 197 LYS A CA 1
ATOM 1488 C C . LYS A 1 197 ? -8.190 -27.320 3.884 1.00 30.81 197 LYS A C 1
ATOM 1490 O O . LYS A 1 197 ? -8.196 -28.302 4.618 1.00 30.81 197 LYS A O 1
ATOM 1495 N N . ALA A 1 198 ? -9.174 -26.420 3.876 1.00 34.94 198 ALA A N 1
ATOM 1496 C CA . ALA A 1 198 ? -10.315 -26.454 4.792 1.00 34.94 198 ALA A CA 1
ATOM 1497 C C . ALA A 1 198 ? -11.522 -27.258 4.266 1.00 34.94 198 ALA A C 1
ATOM 1499 O O . ALA A 1 198 ? -12.538 -27.335 4.949 1.00 34.94 198 ALA A O 1
ATOM 1500 N N . GLY A 1 199 ? -11.435 -27.861 3.074 1.00 27.53 199 GLY A N 1
ATOM 1501 C CA . GLY A 1 199 ? -12.445 -28.810 2.589 1.00 27.53 199 GLY A CA 1
ATOM 1502 C C . GLY A 1 199 ? -13.843 -28.225 2.345 1.00 27.53 199 GLY A C 1
ATOM 1503 O O . GLY A 1 199 ? -14.810 -28.981 2.333 1.00 27.53 199 GLY A O 1
ATOM 1504 N N . LEU A 1 200 ? -13.983 -26.909 2.141 1.00 29.91 200 LEU A N 1
ATOM 1505 C CA . LEU A 1 200 ? -15.278 -26.332 1.770 1.00 29.91 200 LEU A CA 1
ATOM 1506 C C . LEU A 1 200 ? -15.636 -26.723 0.321 1.00 29.91 200 LEU A C 1
ATOM 1508 O O . LEU A 1 200 ? -14.825 -26.503 -0.583 1.00 29.91 200 LEU A O 1
ATOM 1512 N N . PRO A 1 201 ? -16.837 -27.277 0.069 1.00 37.81 201 PRO A N 1
ATOM 1513 C CA . PRO A 1 201 ? -17.231 -27.733 -1.254 1.00 37.81 201 PRO A CA 1
ATOM 1514 C C . PRO A 1 201 ? -17.444 -26.528 -2.175 1.00 37.81 201 PRO A C 1
ATOM 1516 O O . PRO A 1 201 ? -18.426 -25.795 -2.070 1.00 37.81 201 PRO A O 1
ATOM 1519 N N . VAL A 1 202 ? -16.506 -26.332 -3.102 1.00 40.72 202 VAL A N 1
ATOM 1520 C CA . VAL A 1 202 ? -16.649 -25.420 -4.239 1.00 40.72 202 VAL A CA 1
ATOM 1521 C C . VAL A 1 202 ? -17.716 -26.005 -5.165 1.00 40.72 202 VAL A C 1
ATOM 1523 O O . VAL A 1 202 ? -17.434 -26.855 -6.010 1.00 40.72 202 VAL A O 1
ATOM 1526 N N . PHE A 1 203 ? -18.967 -25.582 -4.989 1.00 33.88 203 PHE A N 1
ATOM 1527 C CA . PHE A 1 203 ? -20.038 -25.917 -5.921 1.00 33.88 203 PHE A CA 1
ATOM 1528 C C . PHE A 1 203 ? -19.789 -25.233 -7.275 1.00 33.88 203 PHE A C 1
ATOM 1530 O O . PHE A 1 203 ? -19.933 -24.026 -7.429 1.00 33.88 203 PHE A O 1
ATOM 1537 N N . GLY A 1 204 ? -19.380 -26.052 -8.246 1.00 28.09 204 GLY A N 1
ATOM 1538 C CA . GLY A 1 204 ? -19.967 -26.139 -9.585 1.00 28.09 204 GLY A CA 1
ATOM 1539 C C . GLY A 1 204 ? -20.047 -24.878 -10.455 1.00 28.09 204 GLY A C 1
ATOM 1540 O O . GLY A 1 204 ? -20.976 -24.092 -10.346 1.00 28.09 204 GLY A O 1
ATOM 1541 N N . LYS A 1 205 ? -19.173 -24.823 -11.470 1.00 28.20 205 LYS A N 1
ATOM 1542 C CA . LYS A 1 205 ? -19.412 -24.186 -12.784 1.00 28.20 205 LYS A CA 1
ATOM 1543 C C . LYS A 1 205 ? -19.844 -22.705 -12.787 1.00 28.20 205 LYS A C 1
ATOM 1545 O O . LYS A 1 205 ? -20.794 -22.338 -13.468 1.00 28.20 205 LYS A O 1
ATOM 1550 N N . ALA A 1 206 ? -19.045 -21.833 -12.176 1.00 28.05 206 ALA A N 1
ATOM 1551 C CA . ALA A 1 206 ? -19.015 -20.406 -12.515 1.00 28.05 206 ALA A CA 1
ATOM 1552 C C . ALA A 1 206 ? -17.599 -19.988 -12.948 1.00 28.05 206 ALA A C 1
ATOM 1554 O O . ALA A 1 206 ? -16.928 -19.192 -12.298 1.00 28.05 206 ALA A O 1
ATOM 1555 N N . ILE A 1 207 ? -17.122 -20.543 -14.068 1.00 41.16 207 ILE A N 1
ATOM 1556 C CA . ILE A 1 207 ? -16.042 -19.916 -14.844 1.00 41.16 207 ILE A CA 1
ATOM 1557 C C . ILE A 1 207 ? -16.719 -18.862 -15.725 1.00 41.16 207 ILE A C 1
ATOM 1559 O O . ILE A 1 207 ? -17.022 -19.111 -16.887 1.00 41.16 207 ILE A O 1
ATOM 1563 N N . ALA A 1 208 ? -17.038 -17.704 -15.149 1.00 30.22 208 ALA A N 1
ATOM 1564 C CA . ALA A 1 208 ? -17.573 -16.566 -15.888 1.00 30.22 208 ALA A CA 1
ATOM 1565 C C . ALA A 1 208 ? -17.158 -15.271 -15.182 1.00 30.22 208 ALA A C 1
ATOM 1567 O O . ALA A 1 208 ? -17.653 -14.951 -14.110 1.00 30.22 208 ALA A O 1
ATOM 1568 N N . SER A 1 209 ? -16.195 -14.567 -15.783 1.00 33.44 209 SER A N 1
ATOM 1569 C CA . SER A 1 209 ? -15.953 -13.122 -15.656 1.00 33.44 209 SER A CA 1
ATOM 1570 C C . SER A 1 209 ? -16.202 -12.462 -14.282 1.00 33.44 209 SER A C 1
ATOM 1572 O O . SER A 1 209 ? -17.327 -12.108 -13.957 1.00 33.44 209 SER A O 1
ATOM 1574 N N . ARG A 1 210 ? -15.116 -12.108 -13.577 1.00 39.31 210 ARG A N 1
ATOM 1575 C CA . ARG A 1 210 ? -15.093 -11.135 -12.459 1.00 39.31 210 ARG A CA 1
ATOM 1576 C C . ARG A 1 210 ? -15.821 -11.544 -11.160 1.00 39.31 210 ARG A C 1
ATOM 1578 O O . ARG A 1 210 ? -16.884 -11.020 -10.876 1.00 39.31 210 ARG A O 1
ATOM 1585 N N . ALA A 1 211 ? -15.171 -12.359 -10.323 1.00 30.61 211 ALA A N 1
ATOM 1586 C CA . ALA A 1 211 ? -15.166 -12.317 -8.839 1.00 30.61 211 ALA A CA 1
ATOM 1587 C C . ALA A 1 211 ? -14.453 -13.592 -8.320 1.00 30.61 211 ALA A C 1
ATOM 1589 O O . ALA A 1 211 ? -14.634 -14.649 -8.917 1.00 30.61 211 ALA A O 1
ATOM 1590 N N . PRO A 1 212 ? -13.587 -13.501 -7.287 1.00 40.66 212 PRO A N 1
ATOM 1591 C CA . PRO A 1 212 ? -14.072 -13.297 -5.927 1.00 40.66 212 PRO A CA 1
ATOM 1592 C C . PRO A 1 212 ? -13.355 -12.134 -5.235 1.00 40.66 212 PRO A C 1
ATOM 1594 O O . PRO A 1 212 ? -12.237 -12.252 -4.744 1.00 40.66 212 PRO A O 1
ATOM 1597 N N . VAL A 1 213 ? -14.059 -11.010 -5.136 1.00 40.03 213 VAL A N 1
ATOM 1598 C CA . VAL A 1 213 ? -13.752 -9.883 -4.237 1.00 40.03 213 VAL A CA 1
ATOM 1599 C C . VAL A 1 213 ? -14.311 -10.177 -2.828 1.00 40.03 213 VAL A C 1
ATOM 1601 O O . VAL A 1 213 ? -14.751 -9.297 -2.103 1.00 40.03 213 VAL A O 1
ATOM 1604 N N . LEU A 1 214 ? -14.344 -11.448 -2.421 1.00 40.12 214 LEU A N 1
ATOM 1605 C CA . LEU A 1 214 ? -15.211 -11.908 -1.332 1.00 40.12 214 LEU A CA 1
ATOM 1606 C C . LEU A 1 214 ? -14.447 -12.628 -0.221 1.00 40.12 214 LEU A C 1
ATOM 1608 O O . LEU A 1 214 ? -14.830 -13.708 0.209 1.00 40.12 214 LEU A O 1
ATOM 1612 N N . LEU A 1 215 ? -13.354 -12.021 0.248 1.00 39.56 215 LEU A N 1
ATOM 1613 C CA . LEU A 1 215 ? -12.733 -12.444 1.510 1.00 39.56 215 LEU A CA 1
ATOM 1614 C C . LEU A 1 215 ? -12.245 -11.316 2.423 1.00 39.56 215 LEU A C 1
ATOM 1616 O O . LEU A 1 215 ? -11.769 -11.599 3.516 1.00 39.56 215 LEU A O 1
ATOM 1620 N N . ASN A 1 216 ? -12.421 -10.047 2.045 1.00 43.22 216 ASN A N 1
ATOM 1621 C CA . ASN A 1 216 ? -12.283 -8.940 2.988 1.00 43.22 216 ASN A CA 1
ATOM 1622 C C . ASN A 1 216 ? -13.128 -7.745 2.491 1.00 43.22 216 ASN A C 1
ATOM 1624 O O . ASN A 1 216 ? -12.890 -7.275 1.372 1.00 43.22 216 ASN A O 1
ATOM 1628 N N . PRO A 1 217 ? -14.106 -7.234 3.263 1.00 42.44 217 PRO A N 1
ATOM 1629 C CA . PRO A 1 217 ? -14.855 -6.040 2.880 1.00 42.44 217 PRO A CA 1
ATOM 1630 C C . PRO A 1 217 ? -13.930 -4.821 2.738 1.00 42.44 217 PRO A C 1
ATOM 1632 O O . PRO A 1 217 ? -14.222 -3.934 1.950 1.00 42.44 217 PRO A O 1
ATOM 1635 N N . VAL A 1 218 ? -12.733 -4.818 3.349 1.00 44.91 218 VAL A N 1
ATOM 1636 C CA . VAL A 1 218 ? -11.716 -3.785 3.092 1.00 44.91 218 VAL A CA 1
ATOM 1637 C C . VAL A 1 218 ? -11.279 -3.853 1.632 1.00 44.91 218 VAL A C 1
ATOM 1639 O O . VAL A 1 218 ? -11.187 -2.820 0.989 1.00 44.91 218 VAL A O 1
ATOM 1642 N N . THR A 1 219 ? -11.082 -5.044 1.053 1.00 40.56 219 THR A N 1
ATOM 1643 C CA . THR A 1 219 ? -10.767 -5.170 -0.383 1.00 40.56 219 THR A CA 1
ATOM 1644 C C . THR A 1 219 ? -11.918 -4.764 -1.275 1.00 40.56 219 THR A C 1
ATOM 1646 O O . THR A 1 219 ? -11.677 -4.099 -2.275 1.00 40.56 219 THR A O 1
ATOM 1649 N N . ALA A 1 220 ? -13.145 -5.187 -0.965 1.00 42.91 220 ALA A N 1
ATOM 1650 C CA . ALA A 1 220 ? -14.300 -4.859 -1.795 1.00 42.91 220 ALA A CA 1
ATOM 1651 C C . ALA A 1 220 ? -14.508 -3.351 -1.855 1.00 42.91 220 ALA A C 1
ATOM 1653 O O . ALA A 1 220 ? -14.683 -2.772 -2.925 1.00 42.91 220 ALA A O 1
ATOM 1654 N N . VAL A 1 221 ? -14.377 -2.713 -0.701 1.00 43.09 221 VAL A N 1
ATOM 1655 C CA . VAL A 1 221 ? -14.646 -1.301 -0.532 1.00 43.09 221 VAL A CA 1
ATOM 1656 C C . VAL A 1 221 ? -13.447 -0.435 -0.979 1.00 43.09 221 VAL A C 1
ATOM 1658 O O . VAL A 1 221 ? -13.647 0.602 -1.606 1.00 43.09 221 VAL A O 1
ATOM 1661 N N . ILE A 1 222 ? -12.196 -0.886 -0.811 1.00 43.72 222 ILE A N 1
ATOM 1662 C CA . ILE A 1 222 ? -11.018 -0.221 -1.409 1.00 43.72 222 ILE A CA 1
ATOM 1663 C C . ILE A 1 222 ? -10.999 -0.379 -2.930 1.00 43.72 222 ILE A C 1
ATOM 1665 O O . ILE A 1 222 ? -10.604 0.545 -3.645 1.00 43.72 222 ILE A O 1
ATOM 1669 N N . SER A 1 223 ? -11.447 -1.528 -3.446 1.00 44.34 223 SER A N 1
ATOM 1670 C CA . SER A 1 223 ? -11.517 -1.773 -4.886 1.00 44.34 223 SER A CA 1
ATOM 1671 C C . SER A 1 223 ? -12.610 -0.930 -5.553 1.00 44.34 223 SER A C 1
ATOM 1673 O O . SER A 1 223 ? -12.379 -0.425 -6.652 1.00 44.34 223 SER A O 1
ATOM 1675 N N . THR A 1 224 ? -13.744 -0.678 -4.884 1.00 36.72 224 THR A N 1
ATOM 1676 C CA . THR A 1 224 ? -14.788 0.233 -5.393 1.00 36.72 224 THR A CA 1
ATOM 1677 C C . THR A 1 224 ? -14.432 1.711 -5.205 1.00 36.72 224 THR A C 1
ATOM 1679 O O . THR A 1 224 ? -14.671 2.502 -6.117 1.00 36.72 224 THR A O 1
ATOM 1682 N N . ALA A 1 225 ? -13.780 2.097 -4.101 1.00 40.25 225 ALA A N 1
ATOM 1683 C CA . ALA A 1 225 ? -13.359 3.483 -3.855 1.00 40.25 225 ALA A CA 1
ATOM 1684 C C . ALA A 1 225 ? -12.313 3.996 -4.868 1.00 40.25 225 ALA A C 1
ATOM 1686 O O . ALA A 1 225 ? -12.253 5.195 -5.145 1.00 40.25 225 ALA A O 1
ATOM 1687 N N . TRP A 1 226 ? -11.505 3.103 -5.455 1.00 49.19 226 TRP A N 1
ATOM 1688 C CA . TRP A 1 226 ? -10.565 3.441 -6.531 1.00 49.19 226 TRP A CA 1
ATOM 1689 C C . TRP A 1 226 ? -11.239 3.627 -7.903 1.00 49.19 226 TRP A C 1
ATOM 1691 O O . TRP A 1 226 ? -10.670 4.274 -8.780 1.00 49.19 226 TRP A O 1
ATOM 1701 N N . MET A 1 227 ? -12.447 3.084 -8.104 1.00 44.12 227 MET A N 1
ATOM 1702 C CA . MET A 1 227 ? -13.152 3.156 -9.391 1.00 44.12 227 MET A CA 1
ATOM 1703 C C . MET A 1 227 ? -13.913 4.465 -9.615 1.00 44.12 227 MET A C 1
ATOM 1705 O O . MET A 1 227 ? -14.167 4.812 -10.765 1.00 44.12 227 MET A O 1
ATOM 1709 N N . THR A 1 228 ? -14.264 5.199 -8.556 1.00 42.12 228 THR A N 1
ATOM 1710 C CA . THR A 1 228 ? -15.030 6.452 -8.681 1.00 42.12 228 THR A CA 1
ATOM 1711 C C . THR A 1 228 ? -14.157 7.665 -8.979 1.00 42.12 228 THR A C 1
ATOM 1713 O O . THR A 1 228 ? -14.661 8.676 -9.459 1.00 42.12 228 THR A O 1
ATOM 1716 N N . TYR A 1 229 ? -12.854 7.596 -8.694 1.00 44.03 229 TYR A N 1
ATOM 1717 C CA . TYR A 1 229 ? -11.930 8.597 -9.204 1.00 44.03 229 TYR A CA 1
ATOM 1718 C C . TYR A 1 229 ? -11.693 8.288 -10.674 1.00 44.03 229 TYR A C 1
ATOM 1720 O O . TYR A 1 229 ? -11.103 7.264 -11.012 1.00 44.03 229 TYR A O 1
ATOM 1728 N N . GLU A 1 230 ? -12.147 9.179 -11.551 1.00 45.81 230 GLU A N 1
ATOM 1729 C CA . GLU A 1 230 ? -11.733 9.177 -12.946 1.00 45.81 230 GLU A CA 1
ATOM 1730 C C . GLU A 1 230 ? -10.207 9.279 -12.991 1.00 45.81 230 GLU A C 1
ATOM 1732 O O . GLU A 1 230 ? -9.608 10.354 -12.889 1.00 45.81 230 GLU A O 1
ATOM 1737 N N . LEU A 1 231 ? -9.559 8.120 -13.103 1.00 51.84 231 LEU A N 1
ATOM 1738 C CA . LEU A 1 231 ? -8.132 7.975 -13.343 1.00 51.84 231 LEU A CA 1
ATOM 1739 C C . LEU A 1 231 ? -7.862 8.393 -14.773 1.00 51.84 231 LEU A C 1
ATOM 1741 O O . LEU A 1 231 ? -7.631 7.574 -15.666 1.00 51.84 231 LEU A O 1
ATOM 1745 N N . SER A 1 232 ? -7.930 9.702 -14.955 1.00 49.12 232 SER A N 1
ATOM 1746 C CA . SER A 1 232 ? -7.827 10.439 -16.203 1.00 49.12 232 SER A CA 1
ATOM 1747 C C . SER A 1 232 ? -6.426 10.343 -16.822 1.00 49.12 232 SER A C 1
ATOM 1749 O O . SER A 1 232 ? -6.222 10.803 -17.938 1.00 49.12 232 SER A O 1
ATOM 1751 N N . GLY A 1 233 ? -5.466 9.676 -16.159 1.00 61.72 233 GLY A N 1
ATOM 1752 C CA . GLY A 1 233 ? -4.131 9.399 -16.688 1.00 61.72 233 GLY A CA 1
ATOM 1753 C C . GLY A 1 233 ? -3.729 7.914 -16.613 1.00 61.72 233 GLY A C 1
ATOM 1754 O O . GLY A 1 233 ? -3.852 7.311 -15.542 1.00 61.72 233 GLY A O 1
ATOM 1755 N N . PRO A 1 234 ? -3.156 7.326 -17.686 1.00 63.69 234 PRO A N 1
ATOM 1756 C CA . PRO A 1 234 ? -2.583 5.971 -17.681 1.00 63.69 234 PRO A CA 1
ATOM 1757 C C . PRO A 1 234 ? -1.554 5.735 -16.564 1.00 63.69 234 PRO A C 1
ATOM 1759 O O . PRO A 1 234 ? -1.491 4.643 -16.004 1.00 63.69 234 PRO A O 1
ATOM 1762 N N . ALA A 1 235 ? -0.795 6.774 -16.202 1.00 68.69 235 ALA A N 1
ATOM 1763 C CA . ALA A 1 235 ? 0.191 6.759 -15.122 1.00 68.69 235 ALA A CA 1
ATOM 1764 C C . ALA A 1 235 ? -0.435 6.519 -13.735 1.00 68.69 235 ALA A C 1
ATOM 1766 O O . ALA A 1 235 ? 0.069 5.711 -12.953 1.00 68.69 235 ALA A O 1
ATOM 1767 N N . TYR A 1 236 ? -1.577 7.152 -13.441 1.00 71.56 236 TYR A N 1
ATOM 1768 C CA . TYR A 1 236 ? -2.213 7.077 -12.120 1.00 71.56 236 TYR A CA 1
ATOM 1769 C C . TYR A 1 236 ? -2.815 5.709 -11.809 1.00 71.56 236 TYR A C 1
ATOM 1771 O O . TYR A 1 236 ? -2.898 5.322 -10.646 1.00 71.56 236 TYR A O 1
ATOM 1779 N N . ARG A 1 237 ? -3.132 4.920 -12.844 1.00 75.12 237 ARG A N 1
ATOM 1780 C CA . ARG A 1 237 ? -3.535 3.510 -12.710 1.00 75.12 237 ARG A CA 1
ATOM 1781 C C . ARG A 1 237 ? -2.413 2.610 -12.179 1.00 75.12 237 ARG A C 1
ATOM 1783 O O . ARG A 1 237 ? -2.672 1.448 -11.877 1.00 75.12 237 ARG A O 1
ATOM 1790 N N . VAL A 1 238 ? -1.185 3.127 -12.105 1.00 81.75 238 VAL A N 1
ATOM 1791 C CA . VAL A 1 238 ? -0.012 2.437 -11.553 1.00 81.75 238 VAL A CA 1
ATOM 1792 C C . VAL A 1 238 ? 0.453 3.111 -10.276 1.00 81.75 238 VAL A C 1
ATOM 1794 O O . VAL A 1 238 ? 0.619 2.436 -9.265 1.00 81.75 238 VAL A O 1
ATOM 1797 N N . THR A 1 239 ? 0.647 4.433 -10.308 1.00 85.38 239 THR A N 1
ATOM 1798 C CA . THR A 1 239 ? 1.310 5.151 -9.213 1.00 85.38 239 THR A CA 1
ATOM 1799 C C . THR A 1 239 ? 0.525 5.084 -7.921 1.00 85.38 239 THR A C 1
ATOM 1801 O O . THR A 1 239 ? 1.117 4.839 -6.881 1.00 85.38 239 THR A O 1
ATOM 1804 N N . VAL A 1 240 ? -0.796 5.234 -7.955 1.00 85.19 240 VAL A N 1
ATOM 1805 C CA . VAL A 1 240 ? -1.570 5.208 -6.717 1.00 85.19 240 VAL A CA 1
ATOM 1806 C C . VAL A 1 240 ? -1.663 3.816 -6.102 1.00 85.19 240 VAL A C 1
ATOM 1808 O O . VAL A 1 240 ? -1.287 3.707 -4.937 1.00 85.19 240 VAL A O 1
ATOM 1811 N N . PRO A 1 241 ? -2.066 2.735 -6.808 1.00 83.62 241 PRO A N 1
ATOM 1812 C CA . PRO A 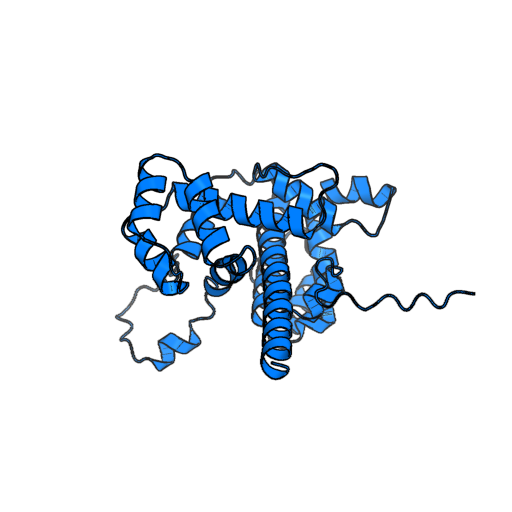1 241 ? -2.029 1.410 -6.196 1.00 83.62 241 PRO A CA 1
ATOM 1813 C C . PRO A 1 241 ? -0.613 1.040 -5.731 1.00 83.62 241 PRO A C 1
ATOM 1815 O O . PRO A 1 241 ? -0.470 0.433 -4.672 1.00 83.62 241 PRO A O 1
ATOM 1818 N N . ALA A 1 242 ? 0.438 1.463 -6.447 1.00 88.19 242 ALA A N 1
ATOM 1819 C CA . ALA A 1 242 ? 1.819 1.255 -6.014 1.00 88.19 242 ALA A CA 1
ATOM 1820 C C . ALA A 1 242 ? 2.164 2.032 -4.732 1.00 88.19 242 ALA A C 1
ATOM 1822 O O . ALA A 1 242 ? 2.719 1.446 -3.809 1.00 88.19 242 ALA A O 1
ATOM 1823 N N . VAL A 1 243 ? 1.810 3.316 -4.628 1.00 90.88 243 VAL A N 1
ATOM 1824 C CA . VAL A 1 243 ? 2.055 4.136 -3.427 1.00 90.88 243 VAL A CA 1
ATOM 1825 C C . VAL A 1 243 ? 1.279 3.601 -2.228 1.00 90.88 243 VAL A C 1
ATOM 1827 O O . VAL A 1 243 ? 1.842 3.484 -1.148 1.00 90.88 243 VAL A O 1
ATOM 1830 N N . ILE A 1 244 ? 0.019 3.197 -2.404 1.00 86.50 244 ILE A N 1
ATOM 1831 C CA . ILE A 1 244 ? -0.779 2.563 -1.339 1.00 86.50 244 ILE A CA 1
ATOM 1832 C C . ILE A 1 244 ? -0.100 1.284 -0.856 1.00 86.50 244 ILE A C 1
ATOM 1834 O O . ILE A 1 244 ? -0.022 1.014 0.347 1.00 86.50 244 ILE A O 1
ATOM 1838 N N . ARG A 1 245 ? 0.410 0.491 -1.804 1.00 85.88 245 ARG A N 1
ATOM 1839 C CA . ARG A 1 245 ? 1.124 -0.743 -1.502 1.00 85.88 245 ARG A CA 1
ATOM 1840 C C . ARG A 1 245 ? 2.382 -0.465 -0.691 1.00 85.88 245 ARG A C 1
ATOM 1842 O O . ARG A 1 245 ? 2.579 -1.109 0.335 1.00 85.88 245 ARG A O 1
ATOM 1849 N N . VAL A 1 246 ? 3.194 0.494 -1.126 1.00 92.25 246 VAL A N 1
ATOM 1850 C CA . VAL A 1 246 ? 4.424 0.897 -0.437 1.00 92.25 246 VAL A CA 1
ATOM 1851 C C . VAL A 1 246 ? 4.119 1.468 0.949 1.00 92.25 246 VAL A C 1
ATOM 1853 O O . VAL A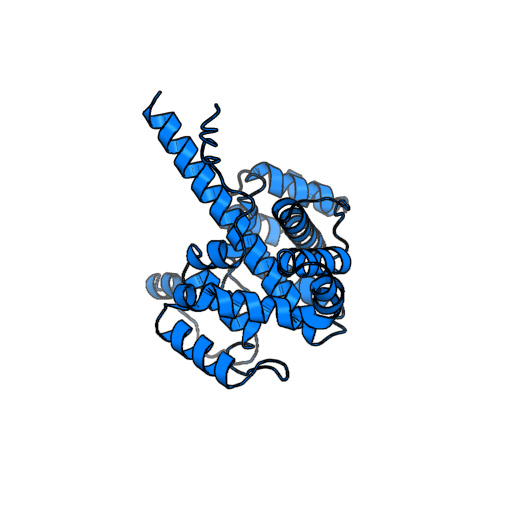 1 246 ? 4.745 1.037 1.914 1.00 92.25 246 VAL A O 1
ATOM 1856 N N . ALA A 1 247 ? 3.108 2.330 1.078 1.00 90.31 247 ALA A N 1
ATOM 1857 C CA . ALA A 1 247 ? 2.629 2.842 2.360 1.00 90.31 247 ALA A CA 1
ATOM 1858 C C . ALA A 1 247 ? 2.250 1.704 3.317 1.00 90.31 247 ALA A C 1
ATOM 1860 O O . ALA A 1 247 ? 2.652 1.687 4.479 1.00 90.31 247 ALA A O 1
ATOM 1861 N N . SER A 1 248 ? 1.535 0.694 2.815 1.00 85.44 248 SER A N 1
ATOM 1862 C CA . SER A 1 248 ? 1.154 -0.477 3.612 1.00 85.44 248 SER A CA 1
ATOM 1863 C C . SER A 1 248 ? 2.370 -1.303 4.047 1.00 85.44 248 SER A C 1
ATOM 1865 O O . SER A 1 248 ? 2.403 -1.781 5.178 1.00 85.44 248 SER A O 1
ATOM 1867 N N . ILE A 1 249 ? 3.383 -1.450 3.186 1.00 89.12 249 ILE A N 1
ATOM 1868 C CA . ILE A 1 249 ? 4.650 -2.115 3.529 1.00 89.12 249 ILE A CA 1
ATOM 1869 C C . ILE A 1 249 ? 5.389 -1.322 4.614 1.00 89.12 249 ILE A C 1
ATOM 1871 O O . ILE A 1 249 ? 5.828 -1.908 5.602 1.00 89.12 249 ILE A O 1
ATOM 1875 N N . ARG A 1 250 ? 5.503 0.005 4.469 1.00 91.94 250 ARG A N 1
ATOM 1876 C CA . ARG A 1 250 ? 6.199 0.861 5.439 1.00 91.94 250 ARG A CA 1
ATOM 1877 C C . ARG A 1 250 ? 5.557 0.802 6.811 1.00 91.94 250 ARG A C 1
ATOM 1879 O O . ARG A 1 250 ? 6.244 0.564 7.802 1.00 91.94 250 ARG A O 1
ATOM 1886 N N . LEU A 1 251 ? 4.245 0.995 6.868 1.00 87.81 251 LEU A N 1
ATOM 1887 C CA . LEU A 1 251 ? 3.511 0.971 8.125 1.00 87.81 251 LEU A CA 1
ATOM 1888 C C . LEU A 1 251 ? 3.579 -0.418 8.781 1.00 87.81 251 LEU A C 1
ATOM 1890 O O . LEU A 1 251 ? 3.758 -0.496 9.993 1.00 87.81 251 LEU A O 1
ATOM 1894 N N . ALA A 1 252 ? 3.533 -1.504 8.001 1.00 82.81 252 ALA A N 1
ATOM 1895 C CA . ALA A 1 252 ? 3.721 -2.857 8.524 1.00 82.81 252 ALA A CA 1
ATOM 1896 C C . ALA A 1 252 ? 5.141 -3.084 9.070 1.00 82.81 252 ALA A C 1
ATOM 1898 O O . ALA A 1 252 ? 5.293 -3.659 10.145 1.00 82.81 252 ALA A O 1
ATOM 1899 N N . ASN A 1 253 ? 6.175 -2.594 8.380 1.00 88.06 253 ASN A N 1
ATOM 1900 C CA . ASN A 1 253 ? 7.561 -2.681 8.846 1.00 88.06 253 ASN A CA 1
ATOM 1901 C C . ASN A 1 253 ? 7.756 -1.948 10.183 1.00 88.06 253 ASN A C 1
ATOM 1903 O O . ASN A 1 253 ? 8.347 -2.497 11.109 1.00 88.06 253 ASN A O 1
ATOM 1907 N N . ILE A 1 254 ? 7.198 -0.740 10.311 1.00 88.12 254 ILE A N 1
ATOM 1908 C CA . ILE A 1 254 ? 7.250 0.035 11.559 1.00 88.12 254 ILE A CA 1
ATOM 1909 C C . ILE A 1 254 ? 6.498 -0.684 12.688 1.00 88.12 254 ILE A C 1
ATOM 1911 O O . ILE A 1 254 ? 6.976 -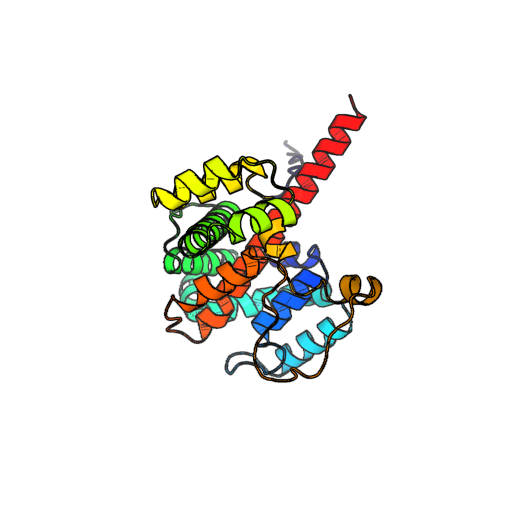0.718 13.824 1.00 88.12 254 ILE A O 1
ATOM 1915 N N . GLN A 1 255 ? 5.345 -1.291 12.390 1.00 83.56 255 GLN A N 1
ATOM 1916 C CA . GLN A 1 255 ? 4.600 -2.089 13.366 1.00 83.56 255 GLN A CA 1
ATOM 1917 C C . GLN A 1 255 ? 5.439 -3.265 13.882 1.00 83.56 255 GLN A C 1
ATOM 1919 O O . GLN A 1 255 ? 5.525 -3.455 15.091 1.00 83.56 255 GLN A O 1
ATOM 1924 N N . LEU A 1 256 ? 6.102 -4.008 12.988 1.00 83.88 256 LEU A N 1
ATOM 1925 C CA . LEU A 1 256 ? 6.956 -5.138 13.367 1.00 83.88 256 LEU A CA 1
ATOM 1926 C C . LEU A 1 256 ? 8.104 -4.708 14.286 1.00 83.88 256 LEU A C 1
ATOM 1928 O O . LEU A 1 256 ? 8.326 -5.347 15.310 1.00 83.88 256 LEU A O 1
ATOM 1932 N N . GLN A 1 257 ? 8.789 -3.608 13.960 1.00 86.56 257 GLN A N 1
ATOM 1933 C CA . GLN A 1 257 ? 9.849 -3.054 14.811 1.00 86.56 257 GLN A CA 1
ATOM 1934 C C . GLN A 1 257 ? 9.310 -2.622 16.181 1.00 86.56 257 GLN A C 1
ATOM 1936 O O . GLN A 1 257 ? 9.928 -2.891 17.209 1.00 86.56 257 GLN A O 1
ATOM 1941 N N . THR A 1 258 ? 8.128 -2.002 16.208 1.00 85.69 258 THR A N 1
ATOM 1942 C CA . THR A 1 258 ? 7.469 -1.588 17.456 1.00 85.69 258 THR A CA 1
ATOM 1943 C C . THR A 1 258 ? 7.124 -2.793 18.334 1.00 85.69 258 THR A C 1
ATOM 1945 O O . THR A 1 258 ? 7.338 -2.752 19.544 1.00 85.69 258 THR A O 1
ATOM 1948 N N . ASP A 1 259 ? 6.603 -3.870 17.744 1.00 84.25 259 ASP A N 1
ATOM 1949 C CA . ASP A 1 259 ? 6.214 -5.081 18.474 1.00 84.25 259 ASP A CA 1
ATOM 1950 C C . ASP A 1 259 ? 7.434 -5.857 18.986 1.00 84.25 259 ASP A C 1
ATOM 1952 O O . ASP A 1 259 ? 7.427 -6.333 20.123 1.00 84.25 259 ASP A O 1
ATOM 1956 N N . GLN A 1 260 ? 8.504 -5.929 18.188 1.00 87.06 260 GLN A N 1
ATOM 1957 C CA . GLN A 1 260 ? 9.792 -6.485 18.613 1.00 87.06 260 GLN A CA 1
ATOM 1958 C C . GLN A 1 260 ? 10.344 -5.723 19.816 1.00 87.06 260 GLN A C 1
ATOM 1960 O O . GLN A 1 260 ? 10.615 -6.328 20.852 1.00 87.06 260 GLN A O 1
ATOM 1965 N N . PHE A 1 261 ? 10.403 -4.394 19.718 1.00 86.88 261 PHE A N 1
ATOM 1966 C CA . PHE A 1 261 ? 10.876 -3.539 20.800 1.00 86.88 261 PHE A CA 1
ATOM 1967 C C . PHE A 1 261 ? 10.035 -3.693 22.078 1.00 86.88 261 PHE A C 1
ATOM 1969 O O . PHE A 1 261 ? 10.573 -3.848 23.172 1.00 86.88 261 PHE A O 1
ATOM 1976 N N . ARG A 1 262 ? 8.700 -3.729 21.956 1.00 86.19 262 ARG A N 1
ATOM 1977 C CA . ARG A 1 262 ? 7.803 -3.986 23.097 1.00 86.19 262 ARG A CA 1
ATOM 1978 C C . ARG A 1 262 ? 8.058 -5.348 23.742 1.00 86.19 262 ARG A C 1
ATOM 1980 O O . ARG A 1 262 ? 8.046 -5.449 24.968 1.00 86.19 262 ARG A O 1
ATOM 1987 N N . SER A 1 263 ? 8.290 -6.387 22.940 1.00 86.44 263 SER A N 1
ATOM 1988 C CA . SER A 1 263 ? 8.603 -7.724 23.452 1.00 86.44 263 SER A CA 1
ATOM 1989 C C . SER A 1 263 ? 9.938 -7.756 24.194 1.00 86.44 263 SER A C 1
ATOM 1991 O O . SER A 1 263 ? 10.021 -8.401 25.236 1.00 86.44 263 SER A O 1
ATOM 1993 N N . GLU A 1 264 ? 10.958 -7.054 23.699 1.00 89.06 264 GLU A N 1
ATOM 1994 C CA . GLU A 1 264 ? 12.252 -6.930 24.378 1.00 89.06 264 GLU A CA 1
ATOM 1995 C C . GLU A 1 264 ? 12.117 -6.218 25.723 1.00 89.06 264 GLU A C 1
ATOM 1997 O O . GLU A 1 264 ? 12.591 -6.739 26.728 1.00 89.06 264 GLU A O 1
ATOM 2002 N N . LEU A 1 265 ? 11.385 -5.100 25.775 1.00 88.69 265 LEU A N 1
ATOM 2003 C CA . LEU A 1 265 ? 11.107 -4.405 27.035 1.00 88.69 265 LEU A CA 1
ATOM 2004 C C . LEU A 1 265 ? 10.376 -5.300 28.042 1.00 88.69 265 LEU A C 1
ATOM 2006 O O . LEU A 1 265 ? 10.719 -5.299 29.218 1.00 88.69 265 LEU A O 1
ATOM 2010 N N . THR A 1 266 ? 9.408 -6.094 27.580 1.00 89.62 266 THR A N 1
ATOM 2011 C CA . THR A 1 266 ? 8.640 -7.005 28.448 1.00 89.62 266 THR A CA 1
ATOM 2012 C C . THR A 1 266 ? 9.505 -8.134 29.015 1.00 89.62 266 THR A C 1
ATOM 2014 O O . THR A 1 266 ? 9.200 -8.644 30.081 1.00 89.62 266 THR A O 1
ATOM 2017 N N . LYS A 1 267 ? 10.583 -8.535 28.327 1.00 89.88 267 LYS A N 1
ATOM 2018 C CA . LYS A 1 267 ? 11.534 -9.542 28.834 1.00 89.88 267 LYS A CA 1
ATOM 2019 C C . LYS A 1 267 ? 12.498 -8.983 29.884 1.00 89.88 267 LYS A C 1
ATOM 2021 O O . LYS A 1 267 ? 13.120 -9.766 30.593 1.00 89.88 267 LYS A O 1
ATOM 2026 N N . CYS A 1 268 ? 12.668 -7.663 29.926 1.00 84.25 268 CYS A N 1
ATOM 2027 C CA . CYS A 1 268 ? 13.551 -6.974 30.866 1.00 84.25 268 CYS A CA 1
ATOM 2028 C C . CYS A 1 268 ? 12.843 -6.538 32.160 1.00 84.25 268 CYS A C 1
ATOM 2030 O O . CYS A 1 268 ? 13.526 -6.097 33.084 1.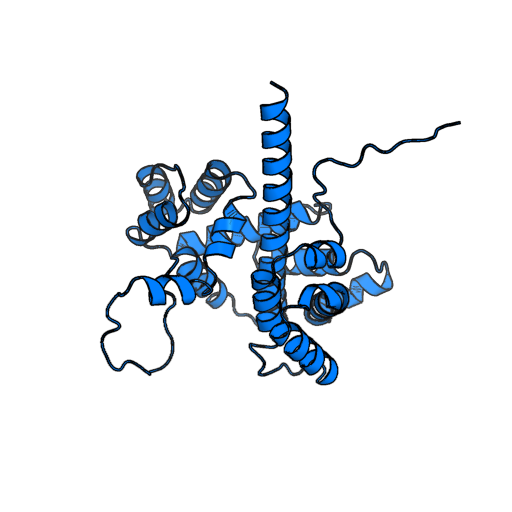00 84.25 268 CYS A O 1
ATOM 2032 N N . LEU A 1 269 ? 11.509 -6.610 32.198 1.00 79.75 269 LEU A N 1
ATOM 2033 C CA . LEU A 1 269 ? 10.663 -6.332 33.364 1.00 79.75 269 LEU A CA 1
ATOM 2034 C C . LEU A 1 269 ? 10.337 -7.633 34.102 1.00 79.75 269 LEU A C 1
ATOM 2036 O O . LEU A 1 269 ? 10.309 -7.583 35.350 1.00 79.75 269 LEU A O 1
#

Sequence (269 aa):
MDTTIASPLLIDQNLPLDKLLRSASAADLAALADIITDTGRGRVSLADATKKIILQKKRQNSLYTIAPVLSAEICAFGGNTVMNVFRQKKSLAYSVVALDVAKRLGAKVGKAAEIVEIEREIIKKILTNSLKNIKEDEVGALLDINKLNVDREQVNRLLRQGKTEDAASLLIHSCGPYAVSRMLNASQPTALNMVVKAGLPVFGKAIASRAPVLLNPVTAVISTAWMTYELSGPAYRVTVPAVIRVASIRLANIQLQTDQFRSELTKCL

Secondary structure (DSSP, 8-state):
------PPPSS-SS--HHHHHHHS-HHHHHHHHHHHHTTTT--TTS-HHHHHHHHHHHHTT-GGGGHHHHHHHHHHHTHHHHHHHHTT-GGGHHHHHHHHHHHHTT----TT--HHHHHHHHHHHHHHHHHTS--HHHHHHHHHHTT----HHHHHHHHHTT-HHHHHHHHHHHH-TTTHHHHHHTTSGGGHHHHTTTT----S----SS----S-HHHHHHHHHTTSS---STTHHHHHHHHHHHHHHHHHHHHHHHHHHHHHHHHH-

Radius of gyration: 19.77 Å; chains: 1; bounding box: 62×50×56 Å

pLDDT: mean 72.43, std 19.77, range [27.53, 94.75]

Foldseek 3Di:
DDPPPPDPPLFDLQDQQLRLLLPFALLLLLVLLCLLQVNVPRDPQDDPVLSVVSVVCNVVSNSNVVSVSSVVSLLVLVVVQQVVCVVPDDRCSLVSLLQVLCVLLVFDADPPDGSLRSLLSLLLSLQLLLLQPDDLVQLVLQCVLLVFPDDSVVLVVCNVVVNSSVSSVRSCVRCDSLSSLVSVVSQDPPCPVVVVVVPDDPDDDDPDDDDDSDDHSSSVSSVVSVVPRPPVDPSCSRNNVSSNSSSSSSSVSSVVSVVVVVVVVVVVD

Organism: NCBI:txid82995